Protein AF-0000000080526548 (afdb_homodimer)

Foldseek 3Di:
DPPALVVVVLLVVLLVVLVVVLVCLLQELQQVVDDPVPRDPSSVVVLCCCCPVLVQVLSVDDDPVSVVVSVCCVVQVNVVSVVSNVCSRVVPPCNLVSLLVVLVSQLVSLVVSLVVVVPDPPDDPVSSVVVCVVSVVSNVSSVVSNVVSVVVVVVVVVVVVVVVVVVVVD/DPPALVVVVLLVVLLVVLVVVLVCLLQELQQVVDDPVPRDPSSVVVLCCCCPVLVQVLSVDDDPVSVVVSVCCVVQVNVVSVVSNVCSRVVPPCNLVSLLVVLVSQLVSLVVSLVVVVPDPPDDPVSSVVVCVVSVVSNVSSVVSNVVSVVVVVVVVVVVVVVVVVVVVD

Solvent-accessible surface area (backbone atoms only — not comparable to full-atom values): 18226 Å² total; per-residue (Å²): 127,85,77,59,44,83,78,34,60,67,57,42,51,49,45,54,47,36,58,53,46,53,55,45,37,60,38,54,62,44,33,80,77,42,56,80,89,71,45,52,69,66,26,54,51,49,46,48,44,42,25,67,74,41,56,34,56,82,69,66,46,93,45,52,50,58,53,52,52,38,51,46,36,61,69,46,49,49,57,49,37,60,48,43,52,55,30,59,74,67,61,43,89,56,42,46,62,54,48,24,56,52,17,46,53,47,29,53,54,47,49,39,51,54,55,26,57,71,65,50,79,94,58,56,69,66,35,46,51,52,45,43,63,66,50,42,60,55,35,51,51,21,45,50,45,25,53,51,21,48,50,51,49,52,49,51,52,52,50,38,51,52,53,57,56,55,57,70,73,101,127,84,76,59,46,83,77,34,60,67,58,41,52,49,44,54,49,37,59,53,47,52,55,45,37,60,40,55,62,44,34,79,77,41,57,81,90,71,46,53,69,66,25,55,53,50,47,49,45,41,28,67,74,39,58,34,56,82,70,65,48,93,46,54,50,58,53,51,51,38,50,45,36,62,68,44,50,49,57,48,37,60,49,44,52,56,31,57,73,68,60,42,89,56,41,46,61,53,47,24,56,51,18,46,52,46,28,53,55,45,49,38,51,54,55,26,56,70,64,49,81,95,58,56,69,68,34,47,52,51,46,43,62,66,50,41,60,56,33,52,53,22,45,52,44,24,53,50,21,48,50,52,49,52,49,51,52,51,52,39,51,53,53,56,56,54,57,69,75,102

pLDDT: mean 91.59, std 8.66, range [41.09, 98.69]

InterPro domains:
  IPR016964 Sigma intracellular receptor 2 [PIRSF031032] (7-159)
  IPR033118 EXPERA domain [PF05241] (48-149)
  IPR033118 EXPERA domain [PS51751] (10-146)
  IPR051987 Sigma-2 receptor-like [PTHR31204] (1-150)

Sequence (340 aa):
MATPILQRKSDMAYLVYFLIHIVVLFLVDLSPLYPSSLRPALSTKLLAYQAEVYQDRFFAIEIPFFEFFRYMEAVVHLPVSFWAISALVGESEKLSLVLFAYALQTVITTATCMYDFSQWEGVAVEAKWHLASLYGPYLLIATYMAVDMWGRLSGDLKELRGLRAGKKGNMATPILQRKSDMAYLVYFLIHIVVLFLVDLSPLYPSSLRPALSTKLLAYQAEVYQDRFFAIEIPFFEFFRYMEAVVHLPVSFWAISALVGESEKLSLVLFAYALQTVITTATCMYDFSQWEGVAVEAKWHLASLYGPYLLIATYMAVDMWGRLSGDLKELRGLRAGKKGN

Secondary structure (DSSP, 8-state):
----GGG-HHHHHHHHHHHHHHHHIIIIISGGGS-GGGS-HHHHHHHHHHHHTS--GGGTS--HHHHHHHHHIIIIIHHHHHHHHHHHHHT-TTHHHHHHHHHHHHHHHHHHHHHHHHT-TT--HHHHHHHHHHHHHHHHHHHHHHHHHHHHHHHHHHHHHHHHHHHHT-/----GGG-HHHHHHHHHHHHHHHHIIIIISGGGS-GGGS-HHHHHHHHHHHHTS--GGGTS--HHHHHHHHHIIIIIHHHHHHHHHHHHHT-TTHHHHHHHHHHHHHHHHHHHHHHHHT-TT--HHHHHHHHHHHHHHHHHHHHHHHHHHHHHHHHHHHHHHHHHHHHT-

Organism: Pseudogymnoascus destructans (strain ATCC MYA-4855 / 20631-21) (NCBI:txid658429)

Nearest PDB structures (foldseek):
  7mfi-assembly2_C  TM=9.146E-01  e=7.125E-05  Bos taurus
  7m94-assembly1_A  TM=9.211E-01  e=1.240E-04  Bos taurus
  7m96-assembly2_C  TM=8.923E-01  e=8.286E-05  Bos taurus
  7m96-assembly1_A  TM=8.908E-01  e=9.638E-05  Bos taurus
  7mfi-assembly1_A  TM=8.996E-01  e=1.304E-04  Bos taurus

Structure (mmCIF, N/CA/C/O backbone):
data_AF-0000000080526548-model_v1
#
loop_
_entity.id
_entity.type
_entity.pdbx_description
1 polymer 'Efficient mitochondria targeting-associated protein 19'
#
loop_
_atom_site.group_PDB
_atom_site.id
_atom_site.type_symbol
_atom_site.label_atom_id
_atom_site.label_alt_id
_atom_site.label_comp_id
_atom_site.label_asym_id
_atom_site.label_entity_id
_atom_site.label_seq_id
_atom_site.pdbx_PDB_ins_code
_atom_site.Cartn_x
_atom_site.Cartn_y
_atom_site.Cartn_z
_atom_site.occupancy
_atom_site.B_iso_or_equiv
_atom_site.auth_seq_id
_atom_site.auth_comp_id
_atom_site.auth_asym_id
_atom_site.auth_atom_id
_atom_site.pdbx_PDB_model_num
ATOM 1 N N . MET A 1 1 ? -20.281 25.047 12.891 1 41.09 1 MET A N 1
ATOM 2 C CA . MET A 1 1 ? -21.109 23.844 12.797 1 41.09 1 MET A CA 1
ATOM 3 C C . MET A 1 1 ? -20.641 22.953 11.648 1 41.09 1 MET A C 1
ATOM 5 O O . MET A 1 1 ? -20.125 23.453 10.648 1 41.09 1 MET A O 1
ATOM 9 N N . ALA A 1 2 ? -20.375 21.609 11.914 1 56.88 2 ALA A N 1
ATOM 10 C CA . ALA A 1 2 ? -19.922 20.75 10.836 1 56.88 2 ALA A CA 1
ATOM 11 C C . ALA A 1 2 ? -20.875 20.812 9.641 1 56.88 2 ALA A C 1
ATOM 13 O O . ALA A 1 2 ? -22.094 20.797 9.805 1 56.88 2 ALA A O 1
ATOM 14 N N . THR A 1 3 ? -20.516 21.281 8.43 1 67.44 3 THR A N 1
ATOM 15 C CA . THR A 1 3 ? -21.328 21.25 7.219 1 67.44 3 THR A CA 1
ATOM 16 C C . THR A 1 3 ? -21.891 19.859 6.977 1 67.44 3 THR A C 1
ATOM 18 O O . THR A 1 3 ? -21.172 18.859 7.074 1 67.44 3 THR A O 1
ATOM 21 N N . PRO A 1 4 ? -23.281 19.766 6.93 1 62.5 4 PRO A N 1
ATOM 22 C CA . PRO A 1 4 ? -23.906 18.469 6.672 1 62.5 4 PRO A CA 1
ATOM 23 C C . PRO A 1 4 ? -23.203 17.688 5.566 1 62.5 4 PRO A C 1
ATOM 25 O O . PRO A 1 4 ? -22.734 18.266 4.594 1 62.5 4 PRO A O 1
ATOM 28 N N . ILE A 1 5 ? -23.078 16.453 5.719 1 75.12 5 ILE A N 1
ATOM 29 C CA . ILE A 1 5 ? -22.359 15.555 4.824 1 75.12 5 ILE A CA 1
ATOM 30 C C . ILE A 1 5 ? -22.922 15.664 3.412 1 75.12 5 ILE A C 1
ATOM 32 O O . ILE A 1 5 ? -22.188 15.5 2.432 1 75.12 5 ILE A O 1
ATOM 36 N N . LEU A 1 6 ? -24.219 15.836 3.361 1 68.94 6 LEU A N 1
ATOM 37 C CA . LEU A 1 6 ? -24.859 15.938 2.057 1 68.94 6 LEU A CA 1
ATOM 38 C C . LEU A 1 6 ? -24.266 17.094 1.252 1 68.94 6 LEU A C 1
ATOM 40 O O . LEU A 1 6 ? -24.344 17.094 0.021 1 68.94 6 LEU A O 1
ATOM 44 N N . GLN A 1 7 ? -23.766 18 1.889 1 71.75 7 GLN A N 1
ATOM 45 C CA . GLN A 1 7 ? -23.172 19.156 1.224 1 71.75 7 GLN A CA 1
ATOM 46 C C . GLN A 1 7 ? -21.719 18.875 0.849 1 71.75 7 GLN A C 1
ATOM 48 O O . GLN A 1 7 ? -21.141 19.594 0.028 1 71.75 7 GLN A O 1
ATOM 53 N N . ARG A 1 8 ? -21.234 17.828 1.393 1 80.44 8 ARG A N 1
ATOM 54 C CA . ARG A 1 8 ? -19.891 17.375 1.061 1 80.44 8 ARG A CA 1
ATOM 55 C C . ARG A 1 8 ? -19.953 16.203 0.082 1 80.44 8 ARG A C 1
ATOM 57 O O . ARG A 1 8 ? -19.781 15.047 0.478 1 80.44 8 ARG A O 1
ATOM 64 N N . LYS A 1 9 ? -20.094 16.484 -1.148 1 83.94 9 LYS A N 1
ATOM 65 C CA . LYS A 1 9 ? -20.391 15.5 -2.184 1 83.94 9 LYS A CA 1
ATOM 66 C C . LYS A 1 9 ? -19.391 14.344 -2.162 1 83.94 9 LYS A C 1
ATOM 68 O O . LYS A 1 9 ? -19.781 13.18 -2.246 1 83.94 9 LYS A O 1
ATOM 73 N N . SER A 1 10 ? -18.156 14.68 -2 1 89.5 10 SER A N 1
ATOM 74 C CA . SER A 1 10 ? -17.141 13.625 -1.958 1 89.5 10 SER A CA 1
ATOM 75 C C . SER A 1 10 ? -17.312 12.742 -0.727 1 89.5 10 SER A C 1
ATOM 77 O O . SER A 1 10 ? -17.25 11.516 -0.822 1 89.5 10 SER A O 1
ATOM 79 N N . ASP A 1 11 ? -17.562 13.352 0.411 1 92 11 ASP A N 1
ATOM 80 C CA . ASP A 1 11 ? -17.719 12.586 1.647 1 92 11 ASP A CA 1
ATOM 81 C C . ASP A 1 11 ? -18.953 11.688 1.583 1 92 11 ASP A C 1
ATOM 83 O O . ASP A 1 11 ? -18.953 10.586 2.139 1 92 11 ASP A O 1
ATOM 87 N N . MET A 1 12 ? -19.969 12.211 0.946 1 91.12 12 MET A N 1
ATOM 88 C CA . MET A 1 12 ? -21.156 11.375 0.758 1 91.12 12 MET A CA 1
ATOM 89 C C . MET A 1 12 ? -20.859 10.172 -0.125 1 91.12 12 MET A C 1
ATOM 91 O O . MET A 1 12 ? -21.297 9.062 0.161 1 91.12 12 MET A O 1
ATOM 95 N N . ALA A 1 13 ? -20.109 10.422 -1.181 1 94.12 13 ALA A N 1
ATOM 96 C CA . ALA A 1 13 ? -19.703 9.328 -2.057 1 94.12 13 ALA A CA 1
ATOM 97 C C . ALA A 1 13 ? -18.891 8.289 -1.293 1 94.12 13 ALA A C 1
ATOM 99 O O . ALA A 1 13 ? -19.062 7.086 -1.49 1 94.12 13 ALA A O 1
ATOM 100 N N . TYR A 1 14 ? -18 8.766 -0.443 1 96.5 14 TYR A N 1
ATOM 101 C CA . TYR A 1 14 ? -17.203 7.855 0.371 1 96.5 14 TYR A CA 1
ATOM 102 C C . TYR A 1 14 ? -18.094 7.047 1.312 1 96.5 14 TYR A C 1
ATOM 104 O O . TYR A 1 14 ? -17.859 5.852 1.521 1 96.5 14 TYR A O 1
ATOM 112 N N . LEU A 1 15 ? -19.062 7.734 1.878 1 95 15 LEU A N 1
ATOM 113 C CA . LEU A 1 15 ? -19.969 7.051 2.791 1 95 15 LEU A CA 1
ATOM 114 C C . LEU A 1 15 ? -20.688 5.91 2.086 1 95 15 LEU A C 1
ATOM 116 O O . LEU A 1 15 ? -20.766 4.797 2.609 1 95 15 LEU A O 1
ATOM 120 N N . VAL A 1 16 ? -21.219 6.168 0.953 1 95.62 16 VAL A N 1
ATOM 121 C CA . VAL A 1 16 ? -21.906 5.148 0.166 1 95.62 16 VAL A CA 1
ATOM 122 C C . VAL A 1 16 ? -20.938 4.016 -0.175 1 95.62 16 VAL A C 1
ATOM 124 O O . VAL A 1 16 ? -21.297 2.84 -0.075 1 95.62 16 VAL A O 1
ATOM 127 N N . TYR A 1 17 ? -19.766 4.34 -0.573 1 97.19 17 TYR A N 1
ATOM 128 C CA . TYR A 1 17 ? -18.719 3.361 -0.894 1 97.19 17 TYR A CA 1
ATOM 129 C C . TYR A 1 17 ? -18.469 2.426 0.284 1 97.19 17 TYR A C 1
ATOM 131 O O . TYR A 1 17 ? -18.453 1.204 0.122 1 97.19 17 TYR A O 1
ATOM 139 N N . PHE A 1 18 ? -18.281 2.961 1.431 1 97.56 18 PHE A N 1
ATOM 140 C CA . PHE A 1 18 ? -17.938 2.15 2.592 1 97.56 18 PHE A CA 1
ATOM 141 C C . PHE A 1 18 ? -19.109 1.271 3.006 1 97.56 18 PHE A C 1
ATOM 143 O O . PHE A 1 18 ? -18.906 0.136 3.449 1 97.56 18 PHE A O 1
ATOM 150 N N . LEU A 1 19 ? -20.32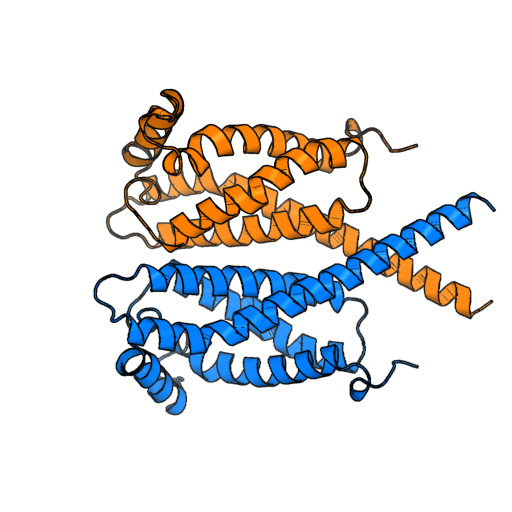8 1.785 2.885 1 96.12 19 LEU A N 1
ATOM 151 C CA . LEU A 1 19 ? -21.5 0.981 3.191 1 96.12 19 LEU A CA 1
ATOM 152 C C . LEU A 1 19 ? -21.578 -0.238 2.277 1 96.12 19 LEU A C 1
ATOM 154 O O . LEU A 1 19 ? -21.797 -1.357 2.746 1 96.12 19 LEU A O 1
ATOM 158 N N . ILE A 1 20 ? -21.328 0.009 1.036 1 95.31 20 ILE A N 1
ATOM 159 C CA . ILE A 1 20 ? -21.359 -1.072 0.058 1 95.31 20 ILE A CA 1
ATOM 160 C C . ILE A 1 20 ? -20.172 -2.008 0.281 1 95.31 20 ILE A C 1
ATOM 162 O O . ILE A 1 20 ? -20.312 -3.23 0.213 1 95.31 20 ILE A O 1
ATOM 166 N N . HIS A 1 21 ? -19.047 -1.421 0.5 1 96.31 21 HIS A N 1
ATOM 167 C CA . HIS A 1 21 ? -17.812 -2.188 0.664 1 96.31 21 HIS A CA 1
ATOM 168 C C . HIS A 1 21 ? -17.922 -3.148 1.843 1 96.31 21 HIS A C 1
ATOM 170 O O . HIS A 1 21 ? -17.391 -4.262 1.79 1 96.31 21 HIS A O 1
ATOM 176 N N . ILE A 1 22 ? -18.562 -2.77 2.918 1 96.44 22 ILE A N 1
ATOM 177 C CA . ILE A 1 22 ? -18.734 -3.625 4.086 1 96.44 22 ILE A CA 1
ATOM 178 C C . ILE A 1 22 ? -19.5 -4.883 3.699 1 96.44 22 ILE A C 1
ATOM 180 O O . ILE A 1 22 ? -19.125 -5.992 4.074 1 96.44 22 ILE A O 1
ATOM 184 N N . VAL A 1 23 ? -20.562 -4.738 2.922 1 94.62 23 VAL A N 1
ATOM 185 C CA . VAL A 1 23 ? -21.375 -5.867 2.475 1 94.62 23 VAL A CA 1
ATOM 186 C C . VAL A 1 23 ? -20.531 -6.809 1.621 1 94.62 23 VAL A C 1
ATOM 188 O O . VAL A 1 23 ? -20.516 -8.023 1.845 1 94.62 23 VAL A O 1
ATOM 191 N N . VAL A 1 24 ? -19.781 -6.266 0.733 1 93.62 24 VAL A N 1
ATOM 192 C CA . VAL A 1 24 ? -18.953 -7.047 -0.17 1 93.62 24 VAL A CA 1
ATOM 193 C C . VAL A 1 24 ? -17.844 -7.75 0.623 1 93.62 24 VAL A C 1
ATOM 195 O O . VAL A 1 24 ? -17.5 -8.898 0.337 1 93.62 24 VAL A O 1
ATOM 198 N N . LEU A 1 25 ? -17.281 -7.051 1.612 1 95.5 25 LEU A N 1
ATOM 199 C CA . LEU A 1 25 ? -16.266 -7.633 2.471 1 95.5 25 LEU A CA 1
ATOM 200 C C . LEU A 1 25 ? -16.766 -8.914 3.123 1 95.5 25 LEU A C 1
ATOM 202 O O . LEU A 1 25 ? -16.094 -9.945 3.068 1 95.5 25 LEU A O 1
ATOM 206 N N . PHE A 1 26 ? -17.938 -8.906 3.637 1 93.62 26 PHE A N 1
ATOM 207 C CA . PHE A 1 26 ? -18.453 -10.039 4.395 1 93.62 26 PHE A CA 1
ATOM 208 C C . PHE A 1 26 ? -18.875 -11.164 3.459 1 93.62 26 PHE A C 1
ATOM 210 O O . PHE A 1 26 ? -18.688 -12.344 3.77 1 93.62 26 PHE A O 1
ATOM 217 N N . LEU A 1 27 ? -19.359 -10.828 2.326 1 92.69 27 LEU A N 1
ATOM 218 C CA . LEU A 1 27 ? -19.969 -11.844 1.481 1 92.69 27 LEU A CA 1
ATOM 219 C C . LEU A 1 27 ? -18.969 -12.422 0.494 1 92.69 27 LEU A C 1
ATOM 221 O O . LEU A 1 27 ? -19.109 -13.57 0.07 1 92.69 27 LEU A O 1
ATOM 225 N N . VAL A 1 28 ? -17.969 -11.664 0.15 1 91.88 28 VAL A N 1
ATOM 226 C CA . VAL A 1 28 ? -17.109 -12.109 -0.939 1 91.88 28 VAL A CA 1
ATOM 227 C C . VAL A 1 28 ? -15.656 -12.18 -0.462 1 91.88 28 VAL A C 1
ATOM 229 O O . VAL A 1 28 ? -15.094 -13.266 -0.336 1 91.88 28 VAL A O 1
ATOM 232 N N . ASP A 1 29 ? -15.141 -11.039 -0.004 1 92.12 29 ASP A N 1
ATOM 233 C CA . ASP A 1 29 ? -13.703 -10.922 0.221 1 92.12 29 ASP A CA 1
ATOM 234 C C . ASP A 1 29 ? -13.258 -11.789 1.395 1 92.12 29 ASP A C 1
ATOM 236 O O . ASP A 1 29 ? -12.195 -12.422 1.341 1 92.12 29 ASP A O 1
ATOM 240 N N . LEU A 1 30 ? -14.023 -11.828 2.43 1 93.94 30 LEU A N 1
ATOM 241 C CA . LEU A 1 30 ? -13.602 -12.516 3.648 1 93.94 30 LEU A CA 1
ATOM 242 C C . LEU A 1 30 ? -14.219 -13.898 3.736 1 93.94 30 LEU A C 1
ATOM 244 O O . LEU A 1 30 ? -13.812 -14.719 4.57 1 93.94 30 LEU A O 1
ATOM 248 N N . SER A 1 31 ? -15.156 -14.195 2.898 1 90.94 31 SER A N 1
ATOM 249 C CA . SER A 1 31 ? -15.93 -15.43 2.982 1 90.94 31 SER A CA 1
ATOM 250 C C . SER A 1 31 ? -15.023 -16.656 2.904 1 90.94 31 SER A C 1
ATOM 252 O O . SER A 1 31 ? -15.258 -17.656 3.584 1 90.94 31 SER A O 1
ATOM 254 N N . PRO A 1 32 ? -13.969 -16.609 2.162 1 89.88 32 PRO A N 1
ATOM 255 C CA . PRO A 1 32 ? -13.094 -17.781 2.113 1 89.88 32 PRO A CA 1
ATOM 256 C C . PRO A 1 32 ? -12.367 -18.031 3.434 1 89.88 32 PRO A C 1
ATOM 258 O O . PRO A 1 32 ? -11.797 -19.094 3.635 1 89.88 32 PRO A O 1
ATOM 261 N N . LEU A 1 33 ? -12.25 -17.078 4.242 1 90 33 LEU A N 1
ATOM 262 C CA . LEU A 1 33 ? -11.578 -17.219 5.527 1 90 33 LEU A CA 1
ATOM 263 C C . LEU A 1 33 ? -12.508 -17.844 6.562 1 90 33 LEU A C 1
ATOM 265 O O . LEU A 1 33 ? -12.062 -18.281 7.629 1 90 33 LEU A O 1
ATOM 269 N N . TYR A 1 34 ? -13.805 -17.859 6.176 1 90.25 34 TYR A N 1
ATOM 270 C CA . TYR A 1 34 ? -14.766 -18.453 7.09 1 90.25 34 TYR A CA 1
ATOM 271 C C . TYR A 1 34 ? -14.633 -19.969 7.102 1 90.25 34 TYR A C 1
ATOM 273 O O . TYR A 1 34 ? -14.352 -20.594 6.066 1 90.25 34 TYR A O 1
ATOM 281 N N . PRO A 1 35 ? -14.875 -20.562 8.344 1 89.94 35 PRO A N 1
ATOM 282 C CA . PRO A 1 35 ? -15.07 -22.016 8.312 1 89.94 35 PRO A CA 1
ATOM 283 C C . PRO A 1 35 ? -16.25 -22.422 7.449 1 89.94 35 PRO A C 1
ATOM 285 O O . PRO A 1 35 ? -17.25 -21.688 7.352 1 89.94 35 PRO A O 1
ATOM 288 N N . SER A 1 36 ? -16.109 -23.547 6.777 1 85 36 SER A N 1
ATOM 289 C CA . SER A 1 36 ? -17.109 -24.016 5.82 1 85 36 SER A CA 1
ATOM 290 C C . SER A 1 36 ? -18.5 -24.062 6.449 1 85 36 SER A C 1
ATOM 292 O O . SER A 1 36 ? -19.5 -23.797 5.781 1 85 36 SER A O 1
ATOM 294 N N . SER A 1 37 ? -18.609 -24.297 7.672 1 88.5 37 SER A N 1
ATOM 295 C CA . SER A 1 37 ? -19.875 -24.438 8.359 1 88.5 37 SER A CA 1
ATOM 296 C C . SER A 1 37 ? -20.531 -23.078 8.609 1 88.5 37 SER A C 1
ATOM 298 O O . SER A 1 37 ? -21.75 -22.984 8.797 1 88.5 37 SER A O 1
ATOM 300 N N . LEU A 1 38 ? -19.719 -22.047 8.578 1 88.12 38 LEU A N 1
ATOM 301 C CA . LEU A 1 38 ? -20.234 -20.734 8.93 1 88.12 38 LEU A CA 1
ATOM 302 C C . LEU A 1 38 ? -20.359 -19.859 7.695 1 88.12 38 LEU A C 1
ATOM 304 O O . LEU A 1 38 ? -20.844 -18.719 7.781 1 88.12 38 LEU A O 1
ATOM 308 N N . ARG A 1 39 ? -20.031 -20.375 6.547 1 87.19 39 ARG A N 1
ATOM 309 C CA . ARG A 1 39 ? -20.094 -19.562 5.336 1 87.19 39 ARG A CA 1
ATOM 310 C C . ARG A 1 39 ? -21.531 -19.438 4.84 1 87.19 39 ARG A C 1
ATOM 312 O O . ARG A 1 39 ? -22.203 -20.453 4.602 1 87.19 39 ARG A O 1
ATOM 319 N N . PRO A 1 40 ? -22.016 -18.25 4.668 1 89.5 40 PRO A N 1
ATOM 320 C CA . PRO A 1 40 ? -23.359 -18.047 4.125 1 89.5 40 PRO A CA 1
ATOM 321 C C . PRO A 1 40 ? -23.531 -18.656 2.734 1 89.5 40 PRO A C 1
ATOM 323 O O . PRO A 1 40 ? -22.594 -18.625 1.926 1 89.5 40 PRO A O 1
ATOM 326 N N . ALA A 1 41 ? -24.719 -19.172 2.486 1 90.25 41 ALA A N 1
ATOM 327 C CA . ALA A 1 41 ? -25.031 -19.766 1.19 1 90.25 41 ALA A CA 1
ATOM 328 C C . ALA A 1 41 ? -24.812 -18.766 0.059 1 90.25 41 ALA A C 1
ATOM 330 O O . ALA A 1 41 ? -24.312 -19.125 -1.01 1 90.25 41 ALA A O 1
ATOM 331 N N . LEU A 1 42 ? -25.203 -17.578 0.377 1 89.12 42 LEU A N 1
ATOM 332 C CA . LEU A 1 42 ? -25.047 -16.531 -0.623 1 89.12 42 LEU A CA 1
ATOM 333 C C . LEU A 1 42 ? -23.578 -16.328 -0.979 1 89.12 42 LEU A C 1
ATOM 335 O O . LEU A 1 42 ? -23.25 -16.094 -2.141 1 89.12 42 LEU A O 1
ATOM 339 N N . SER A 1 43 ? -22.719 -16.406 -0.032 1 89.81 43 SER A N 1
ATOM 340 C CA . SER A 1 43 ? -21.281 -16.266 -0.281 1 89.81 43 SER A CA 1
ATOM 341 C C . SER A 1 43 ? -20.766 -17.359 -1.208 1 89.81 43 SER A C 1
ATOM 343 O O . SER A 1 43 ? -20.016 -17.094 -2.139 1 89.81 43 SER A O 1
ATOM 345 N N . THR A 1 44 ? -21.219 -18.547 -0.971 1 88.88 44 THR A N 1
ATOM 346 C CA . THR A 1 44 ? -20.812 -19.672 -1.791 1 88.88 44 THR A CA 1
ATOM 347 C C . THR A 1 44 ? -21.234 -19.484 -3.242 1 88.88 44 THR A C 1
ATOM 349 O O . THR A 1 44 ? -20.469 -19.766 -4.164 1 88.88 44 THR A O 1
ATOM 352 N N . LYS A 1 45 ? -22.406 -19.016 -3.381 1 89.25 45 LYS A N 1
ATOM 353 C CA . LYS A 1 45 ? -22.922 -18.75 -4.723 1 89.25 45 LYS A CA 1
ATOM 354 C C . LYS A 1 45 ? -22.125 -17.656 -5.418 1 89.25 45 LYS A C 1
ATOM 356 O O . LYS A 1 45 ? -21.812 -17.781 -6.605 1 89.25 45 LYS A O 1
ATOM 361 N N . LEU A 1 46 ? -21.844 -16.656 -4.676 1 87.5 46 LEU A N 1
ATOM 362 C CA . LEU A 1 46 ? -21.094 -15.547 -5.246 1 87.5 46 LEU A CA 1
ATOM 363 C C . LEU A 1 46 ? -19.688 -15.984 -5.617 1 87.5 46 LEU A C 1
ATOM 365 O O . LEU A 1 46 ? -19.156 -15.586 -6.664 1 87.5 46 LEU A O 1
ATOM 369 N N . LEU A 1 47 ? -19.078 -16.75 -4.785 1 87 47 LEU A N 1
ATOM 370 C CA . LEU A 1 47 ? -17.75 -17.25 -5.059 1 87 47 LEU A CA 1
ATOM 371 C C . LEU A 1 47 ? -17.734 -18.141 -6.297 1 87 47 LEU A C 1
ATOM 373 O O . LEU A 1 47 ? -16.828 -18.062 -7.121 1 87 47 LEU A O 1
ATOM 377 N N . ALA A 1 48 ? -18.75 -18.953 -6.453 1 87.31 48 ALA A N 1
ATOM 378 C CA . ALA A 1 48 ? -18.891 -19.812 -7.625 1 87.31 48 ALA A CA 1
ATOM 379 C C . ALA A 1 48 ? -19.062 -18.984 -8.898 1 87.31 48 ALA A C 1
ATOM 381 O O . ALA A 1 48 ? -18.5 -19.312 -9.938 1 87.31 48 ALA A O 1
ATOM 382 N N . TYR A 1 49 ? -19.859 -18.016 -8.766 1 86.5 49 TYR A N 1
ATOM 383 C CA . TYR A 1 49 ? -20.078 -17.094 -9.891 1 86.5 49 TYR A CA 1
ATOM 384 C C . TYR A 1 49 ? -18.781 -16.406 -10.289 1 86.5 49 TYR A C 1
ATOM 386 O O . TYR A 1 49 ? -18.469 -16.297 -11.477 1 86.5 49 TYR A O 1
ATOM 394 N N . GLN A 1 50 ? -18.016 -15.922 -9.289 1 84.56 50 GLN A N 1
ATOM 395 C CA . GLN A 1 50 ? -16.719 -15.281 -9.555 1 84.56 50 GLN A CA 1
ATOM 396 C C . GLN A 1 50 ? -15.758 -16.234 -10.242 1 84.56 50 GLN A C 1
ATOM 398 O O . GLN A 1 50 ? -15.086 -15.875 -11.203 1 84.56 50 GLN A O 1
ATOM 403 N N . ALA A 1 51 ? -15.734 -17.438 -9.852 1 84.19 51 ALA A N 1
ATOM 404 C CA . ALA A 1 51 ? -14.789 -18.438 -10.352 1 84.19 51 ALA A CA 1
ATOM 405 C C . ALA A 1 51 ? -15.195 -18.922 -11.742 1 84.19 51 ALA A C 1
ATOM 407 O O . ALA A 1 51 ? -14.359 -19 -12.648 1 84.19 51 ALA A O 1
ATOM 408 N N . GLU A 1 52 ? -16.422 -19.219 -11.906 1 83.38 52 GLU A N 1
ATOM 409 C CA . GLU A 1 52 ? -16.891 -19.891 -13.117 1 83.38 52 GLU A CA 1
ATOM 410 C C . GLU A 1 52 ? -17.219 -18.875 -14.211 1 83.38 52 GLU A C 1
ATOM 412 O O . GLU A 1 52 ? -16.797 -19.047 -15.359 1 83.38 52 GLU A O 1
ATOM 417 N N . VAL A 1 53 ? -17.938 -17.859 -13.812 1 80.25 53 VAL A N 1
ATOM 418 C CA . VAL A 1 53 ? -18.438 -16.938 -14.828 1 80.25 53 VAL A CA 1
ATOM 419 C C . VAL A 1 53 ? -17.359 -15.938 -15.203 1 80.25 53 VAL A C 1
ATOM 421 O O . VAL A 1 53 ? -17.094 -15.703 -16.391 1 80.25 53 VAL A O 1
ATOM 424 N N . TYR A 1 54 ? -16.641 -15.469 -14.188 1 81.81 54 TYR A N 1
ATOM 425 C CA . TYR A 1 54 ? -15.609 -14.477 -14.477 1 81.81 54 TYR A CA 1
ATOM 426 C C . TYR A 1 54 ? -14.242 -15.125 -14.641 1 81.81 54 TYR A C 1
ATOM 428 O O . TYR A 1 54 ? -13.281 -14.477 -15.055 1 81.81 54 TYR A O 1
ATOM 436 N N . GLN A 1 55 ? -14.164 -16.375 -14.312 1 87.31 55 GLN A N 1
ATOM 437 C CA . GLN A 1 55 ? -12.898 -17.109 -14.367 1 87.31 55 GLN A CA 1
ATOM 438 C C . GLN A 1 55 ? -11.844 -16.453 -13.484 1 87.31 55 GLN A C 1
ATOM 440 O O . GLN A 1 55 ? -10.695 -16.281 -13.906 1 87.31 55 GLN A O 1
ATOM 445 N N . ASP A 1 56 ? -12.273 -15.977 -12.375 1 90.94 56 ASP A N 1
ATOM 446 C CA . ASP A 1 56 ? -11.406 -15.312 -11.406 1 90.94 56 ASP A CA 1
ATOM 447 C C . ASP A 1 56 ? -10.578 -16.328 -10.625 1 90.94 56 ASP A C 1
ATOM 449 O O . ASP A 1 56 ? -11.062 -16.938 -9.672 1 90.94 56 ASP A O 1
ATOM 453 N N . ARG A 1 57 ? -9.359 -16.422 -10.984 1 90.75 57 ARG A N 1
ATOM 454 C CA . ARG A 1 57 ? -8.477 -17.422 -10.398 1 90.75 57 ARG A CA 1
ATOM 455 C C . ARG A 1 57 ? -8.195 -17.125 -8.93 1 90.75 57 ARG A C 1
ATOM 457 O O . ARG A 1 57 ? -7.852 -18.016 -8.164 1 90.75 57 ARG A O 1
ATOM 464 N N . PHE A 1 58 ? -8.32 -15.844 -8.562 1 93 58 PHE A N 1
ATOM 465 C CA . PHE A 1 58 ? -8.094 -15.469 -7.172 1 93 58 PHE A CA 1
ATOM 466 C C . PHE A 1 58 ? -9.031 -16.219 -6.238 1 93 58 PHE A C 1
ATOM 468 O O . PHE A 1 58 ? -8.719 -16.422 -5.066 1 93 58 PHE A O 1
ATOM 475 N N . PHE A 1 59 ? -10.18 -16.672 -6.785 1 87.25 59 PHE A N 1
ATOM 476 C CA . PHE A 1 59 ? -11.18 -17.328 -5.957 1 87.25 59 PHE A CA 1
ATOM 477 C C . PHE A 1 59 ? -11.297 -18.797 -6.316 1 87.25 59 PHE A C 1
ATOM 479 O O . PHE A 1 59 ? -12.078 -19.531 -5.703 1 87.25 59 PHE A O 1
ATOM 486 N N . ALA A 1 60 ? -10.523 -19.234 -7.309 1 85.75 60 ALA A N 1
ATOM 487 C CA . ALA A 1 60 ? -10.602 -20.625 -7.766 1 85.75 60 ALA A CA 1
ATOM 488 C C . ALA A 1 60 ? -9.469 -21.453 -7.188 1 85.75 60 ALA A C 1
ATOM 490 O O . ALA A 1 60 ? -9.617 -22.656 -6.969 1 85.75 60 ALA A O 1
ATOM 491 N N . ILE A 1 61 ? -8.32 -20.812 -6.922 1 88.06 61 ILE A N 1
ATOM 492 C CA . ILE A 1 61 ? -7.16 -21.516 -6.398 1 88.06 61 ILE A CA 1
ATOM 493 C C . ILE A 1 61 ? -6.488 -20.688 -5.312 1 88.06 61 ILE A C 1
ATOM 495 O O . ILE A 1 61 ? -6.789 -19.5 -5.16 1 88.06 61 ILE A O 1
ATOM 499 N N . GLU A 1 62 ? -5.637 -21.359 -4.586 1 89.62 62 GLU A N 1
ATOM 500 C CA . GLU A 1 62 ? -4.914 -20.656 -3.529 1 89.62 62 GLU A CA 1
ATOM 501 C C . GLU A 1 62 ? -3.713 -19.891 -4.094 1 89.62 62 GLU A C 1
ATOM 503 O O . GLU A 1 62 ? -2.805 -20.5 -4.664 1 89.62 62 GLU A O 1
ATOM 508 N N . ILE A 1 63 ? -3.76 -18.641 -3.943 1 95.38 63 ILE A N 1
ATOM 509 C CA . ILE A 1 63 ? -2.664 -17.766 -4.336 1 95.38 63 ILE A CA 1
ATOM 510 C C . ILE A 1 63 ? -2.16 -16.984 -3.119 1 95.38 63 ILE A C 1
ATOM 512 O O . ILE A 1 63 ? -2.879 -16.156 -2.562 1 95.38 63 ILE A O 1
ATOM 516 N N . PRO A 1 64 ? -0.991 -17.219 -2.779 1 96.94 64 PRO A N 1
ATOM 517 C CA . PRO A 1 64 ? -0.51 -16.734 -1.483 1 96.94 64 PRO A CA 1
ATOM 518 C C . PRO A 1 64 ? -0.597 -15.219 -1.354 1 96.94 64 PRO A C 1
ATOM 520 O O . PRO A 1 64 ? -1.085 -14.711 -0.343 1 96.94 64 PRO A O 1
ATOM 523 N N . PHE A 1 65 ? -0.067 -14.469 -2.338 1 98.12 65 PHE A N 1
ATOM 524 C CA . PHE A 1 65 ? -0.105 -13.023 -2.176 1 98.12 65 PHE A CA 1
ATOM 525 C C . PHE A 1 65 ? -1.541 -12.531 -2.039 1 98.12 65 PHE A C 1
ATOM 527 O O . PHE A 1 65 ? -1.808 -11.578 -1.309 1 98.12 65 PHE A O 1
ATOM 534 N N . PHE A 1 66 ? -2.498 -13.172 -2.709 1 97.62 66 PHE A N 1
ATOM 535 C CA . PHE A 1 66 ? -3.896 -12.773 -2.621 1 97.62 66 PHE A CA 1
ATOM 536 C C . PHE A 1 66 ? -4.488 -13.156 -1.27 1 97.62 66 PHE A C 1
ATOM 538 O O . PHE A 1 66 ? -5.324 -12.43 -0.723 1 97.62 66 PHE A O 1
ATOM 545 N N . GLU A 1 67 ? -4.137 -14.312 -0.793 1 96 67 GLU A N 1
ATOM 546 C CA . GLU A 1 67 ? -4.539 -14.68 0.561 1 96 67 GLU A CA 1
ATOM 547 C C . GLU A 1 67 ? -4.109 -13.625 1.573 1 96 67 GLU A C 1
ATOM 549 O O . GLU A 1 67 ? -4.867 -13.273 2.479 1 96 67 GLU A O 1
ATOM 554 N N . PHE A 1 68 ? -2.906 -13.156 1.431 1 97.94 68 PHE A N 1
ATOM 555 C CA . PHE A 1 68 ? -2.402 -12.117 2.316 1 97.94 68 PHE A CA 1
ATOM 556 C C . PHE A 1 68 ? -3.236 -10.844 2.188 1 97.94 68 PHE A C 1
ATOM 558 O O . PHE A 1 68 ? -3.492 -10.164 3.18 1 97.94 68 PHE A O 1
ATOM 565 N N . PHE A 1 69 ? -3.619 -10.453 0.948 1 98.12 69 PHE A N 1
ATOM 566 C CA . PHE A 1 69 ? -4.48 -9.297 0.729 1 98.12 69 PHE A CA 1
ATOM 567 C C . PHE A 1 69 ? -5.812 -9.469 1.444 1 98.12 69 PHE A C 1
ATOM 569 O O . PHE A 1 69 ? -6.383 -8.5 1.953 1 98.12 69 PHE A O 1
ATOM 576 N N . ARG A 1 70 ? -6.309 -10.68 1.493 1 96 70 ARG A N 1
ATOM 577 C CA . ARG A 1 70 ? -7.535 -10.969 2.227 1 96 70 ARG A CA 1
ATOM 578 C C . ARG A 1 70 ? -7.352 -10.734 3.721 1 96 70 ARG A C 1
ATOM 580 O O . ARG A 1 70 ? -8.234 -10.18 4.383 1 96 70 ARG A O 1
ATOM 587 N N . TYR A 1 71 ? -6.242 -11.18 4.227 1 97.06 71 TYR A N 1
ATOM 588 C CA . TYR A 1 71 ? -5.941 -10.898 5.625 1 97.06 71 TYR A CA 1
ATOM 589 C C . TYR A 1 71 ? -5.906 -9.398 5.891 1 97.06 71 TYR A C 1
ATOM 591 O O . TYR A 1 71 ? -6.414 -8.93 6.91 1 97.06 71 TYR A O 1
ATOM 599 N N . MET A 1 72 ? -5.277 -8.688 4.977 1 97.06 72 MET A N 1
ATOM 600 C CA . MET A 1 72 ? -5.207 -7.234 5.129 1 97.06 72 MET A CA 1
ATOM 601 C C . MET A 1 72 ? -6.602 -6.617 5.109 1 97.06 72 MET A C 1
ATOM 603 O O . MET A 1 72 ? -6.855 -5.629 5.797 1 97.06 72 MET A O 1
ATOM 607 N N . GLU A 1 73 ? -7.473 -7.188 4.281 1 96.62 73 GLU A N 1
ATOM 608 C CA . GLU A 1 73 ? -8.852 -6.711 4.266 1 96.62 73 GLU A CA 1
ATOM 609 C C . GLU A 1 73 ? -9.516 -6.914 5.625 1 96.62 73 GLU A C 1
ATOM 611 O O . GLU A 1 73 ? -10.227 -6.031 6.113 1 96.62 73 GLU A O 1
ATOM 616 N N . ALA A 1 74 ? -9.297 -8.047 6.184 1 96.5 74 ALA A N 1
ATOM 617 C CA . ALA A 1 74 ? -9.898 -8.375 7.477 1 96.5 74 ALA A CA 1
ATOM 618 C C . ALA A 1 74 ? -9.367 -7.453 8.57 1 96.5 74 ALA A C 1
ATOM 620 O O . ALA A 1 74 ? -10.125 -6.996 9.43 1 96.5 74 ALA A O 1
ATOM 621 N N . VAL A 1 75 ? -8.094 -7.098 8.484 1 96.62 75 VAL A N 1
ATOM 622 C CA . VAL A 1 75 ? -7.43 -6.391 9.57 1 96.62 75 VAL A CA 1
ATOM 623 C C . VAL A 1 75 ? -7.562 -4.883 9.367 1 96.62 75 VAL A C 1
ATOM 625 O O . VAL A 1 75 ? -7.641 -4.125 10.336 1 96.62 75 VAL A O 1
ATOM 628 N N . VAL A 1 76 ? -7.594 -4.445 8.094 1 96.94 76 VAL A N 1
ATOM 629 C CA . VAL A 1 76 ? -7.555 -3.012 7.816 1 96.94 76 VAL A CA 1
ATOM 630 C C . VAL A 1 76 ? -8.898 -2.555 7.262 1 96.94 76 VAL A C 1
ATOM 632 O O . VAL A 1 76 ? -9.562 -1.696 7.852 1 96.94 76 VAL A O 1
ATOM 635 N N . HIS A 1 77 ? -9.352 -3.189 6.203 1 97.25 77 HIS A N 1
ATOM 636 C CA . HIS A 1 77 ? -10.547 -2.707 5.52 1 97.25 77 HIS A CA 1
ATOM 637 C C . HIS A 1 77 ? -11.773 -2.811 6.422 1 97.25 77 HIS A C 1
ATOM 639 O O . HIS A 1 77 ? -12.594 -1.889 6.469 1 97.25 77 HIS A O 1
ATOM 645 N N . LEU A 1 78 ? -11.867 -3.891 7.082 1 96.69 78 LEU A N 1
ATOM 646 C CA . LEU A 1 78 ? -13.062 -4.133 7.879 1 96.69 78 LEU A CA 1
ATOM 647 C C . LEU A 1 78 ? -13.18 -3.107 9 1 96.69 78 LEU A C 1
ATOM 649 O O . LEU A 1 78 ? -14.148 -2.346 9.047 1 96.69 78 LEU A O 1
ATOM 653 N N . PRO A 1 79 ? -12.273 -2.969 9.898 1 97.12 79 PRO A N 1
ATOM 654 C CA . PRO A 1 79 ? -12.422 -2 10.984 1 97.12 79 PRO A CA 1
ATOM 655 C C . PRO A 1 79 ? -12.461 -0.557 10.484 1 97.12 79 PRO A C 1
ATOM 657 O O . PRO A 1 79 ? -13.219 0.261 11.016 1 97.12 79 PRO A O 1
ATOM 660 N N . VAL A 1 80 ? -11.68 -0.236 9.469 1 97.81 80 VAL A N 1
ATOM 661 C CA . VAL A 1 80 ? -11.641 1.137 8.977 1 97.81 80 VAL A CA 1
ATOM 662 C C . VAL A 1 80 ? -12.977 1.488 8.328 1 97.81 80 VAL A C 1
ATOM 664 O O . VAL A 1 80 ? -13.445 2.623 8.438 1 97.81 80 VAL A O 1
ATOM 667 N N . SER A 1 81 ? -13.555 0.517 7.648 1 97.62 81 SER A N 1
ATOM 668 C CA . SER A 1 81 ? -14.828 0.788 6.996 1 97.62 81 SER A CA 1
ATOM 669 C C . SER A 1 81 ? -15.914 1.126 8.016 1 97.62 81 SER A C 1
ATOM 671 O O . SER A 1 81 ? -16.688 2.055 7.812 1 97.62 81 SER A O 1
ATOM 673 N N . PHE A 1 82 ? -15.961 0.46 9.117 1 96.62 82 PHE A N 1
ATOM 674 C CA . PHE A 1 82 ? -16.922 0.778 10.164 1 96.62 82 PHE A CA 1
ATOM 675 C C . PHE A 1 82 ? -16.609 2.129 10.797 1 96.62 82 PHE A C 1
ATOM 677 O O . PHE A 1 82 ? -17.516 2.936 11.031 1 96.62 82 PHE A O 1
ATOM 684 N N . TRP A 1 83 ? -15.367 2.326 11.062 1 97.19 83 TRP A N 1
ATOM 685 C CA . TRP A 1 83 ? -14.93 3.592 11.641 1 97.19 83 TRP A CA 1
ATOM 686 C C . TRP A 1 83 ? -15.258 4.758 10.719 1 97.19 83 TRP A C 1
ATOM 688 O O . TRP A 1 83 ? -15.68 5.824 11.18 1 97.19 83 TRP A O 1
ATOM 698 N N . ALA A 1 84 ? -15.055 4.555 9.43 1 96.12 84 ALA A N 1
ATOM 699 C CA . ALA A 1 84 ? -15.234 5.609 8.438 1 96.12 84 ALA A CA 1
ATOM 700 C C . ALA A 1 84 ? -16.688 6.086 8.391 1 96.12 84 ALA A C 1
ATOM 702 O O . ALA A 1 84 ? -16.938 7.27 8.156 1 96.12 84 ALA A O 1
ATOM 703 N N . ILE A 1 85 ? -17.609 5.25 8.609 1 94.44 85 ILE A N 1
ATOM 704 C CA . ILE A 1 85 ? -19.016 5.621 8.602 1 94.44 85 ILE A CA 1
ATOM 705 C C . ILE A 1 85 ? -19.281 6.691 9.656 1 94.44 85 ILE A C 1
ATOM 707 O O . ILE A 1 85 ? -19.828 7.75 9.359 1 94.44 85 ILE A O 1
ATOM 711 N N . SER A 1 86 ? -18.844 6.434 10.844 1 93.38 86 SER A N 1
ATOM 712 C CA . SER A 1 86 ? -19.031 7.383 11.938 1 93.38 86 SER A CA 1
ATOM 713 C C . SER A 1 86 ? -18.172 8.625 11.742 1 93.38 86 SER A C 1
ATOM 715 O O . SER A 1 86 ? -18.609 9.742 12.031 1 93.38 86 SER A O 1
ATOM 717 N N . ALA A 1 87 ? -16.984 8.43 11.297 1 93.56 87 ALA A N 1
ATOM 718 C CA . ALA A 1 87 ? -16.031 9.523 11.141 1 93.56 87 ALA A CA 1
ATOM 719 C C . ALA A 1 87 ? -16.5 10.5 10.062 1 93.56 87 ALA A C 1
ATOM 721 O O . ALA A 1 87 ? -16.281 11.711 10.18 1 93.56 87 ALA A O 1
ATOM 722 N N . LEU A 1 88 ? -17.031 9.984 9.023 1 92.38 88 LEU A N 1
ATOM 723 C CA . LEU A 1 88 ? -17.5 10.82 7.922 1 92.38 88 LEU A CA 1
ATOM 724 C C . LEU A 1 88 ? -18.703 11.641 8.344 1 92.38 88 LEU A C 1
ATOM 726 O O . LEU A 1 88 ? -18.828 12.812 7.965 1 92.38 88 LEU A O 1
ATOM 730 N N . VAL A 1 89 ? -19.547 11.047 9.148 1 88 89 VAL A N 1
ATOM 731 C CA . VAL A 1 89 ? -20.75 11.734 9.617 1 88 89 VAL A CA 1
ATOM 732 C C . VAL A 1 89 ? -20.359 12.789 10.656 1 88 89 VAL A C 1
ATOM 734 O O . VAL A 1 89 ? -20.906 13.891 10.656 1 88 89 VAL A O 1
ATOM 737 N N . GLY A 1 90 ? -19.359 12.469 11.492 1 85.75 90 GLY A N 1
ATOM 738 C CA . GLY A 1 90 ? -18.984 13.336 12.594 1 85.75 90 GLY A CA 1
ATOM 739 C C . GLY A 1 90 ? -17.859 14.289 12.234 1 85.75 90 GLY A C 1
ATOM 740 O O . GLY A 1 90 ? -17.469 15.141 13.047 1 85.75 90 GLY A O 1
ATOM 741 N N . GLU A 1 91 ? -17.281 14.125 11.125 1 79.56 91 GLU A N 1
ATOM 742 C CA . GLU A 1 91 ? -16.172 14.961 10.672 1 79.56 91 GLU A CA 1
ATOM 743 C C . GLU A 1 91 ? -14.953 14.805 11.594 1 79.56 91 GLU A C 1
ATOM 745 O O . GLU A 1 91 ? -14.43 15.797 12.094 1 79.56 91 GLU A O 1
ATOM 750 N N . SER A 1 92 ? -14.516 13.703 11.664 1 83.25 92 SER A N 1
ATOM 751 C CA . SER A 1 92 ? -13.359 13.406 12.5 1 83.25 92 SER A CA 1
ATOM 752 C C . SER A 1 92 ? -12.125 14.156 12.016 1 83.25 92 SER A C 1
ATOM 754 O O . SER A 1 92 ? -11.906 14.305 10.812 1 83.25 92 SER A O 1
ATOM 756 N N . GLU A 1 93 ? -11.328 14.469 12.961 1 84.75 93 GLU A N 1
ATOM 757 C CA . GLU A 1 93 ? -10.102 15.211 12.672 1 84.75 93 GLU A CA 1
ATOM 758 C C . GLU A 1 93 ? -9.055 14.312 12.008 1 84.75 93 GLU A C 1
ATOM 760 O O . GLU A 1 93 ? -8.148 14.805 11.336 1 84.75 93 GLU A O 1
ATOM 765 N N . LYS A 1 94 ? -9.203 13.086 12.234 1 92.44 94 LYS A N 1
ATOM 766 C CA . LYS A 1 94 ? -8.219 12.148 11.695 1 92.44 94 LYS A CA 1
ATOM 767 C C . LYS A 1 94 ? -8.711 11.523 10.391 1 92.44 94 LYS A C 1
ATOM 769 O O . LYS A 1 94 ? -8.062 10.633 9.844 1 92.44 94 LYS A O 1
ATOM 774 N N . LEU A 1 95 ? -9.797 12.008 9.906 1 94.38 95 LEU A N 1
ATOM 775 C CA . LEU A 1 95 ? -10.453 11.398 8.75 1 94.38 95 LEU A CA 1
ATOM 776 C C . LEU A 1 95 ? -9.5 11.328 7.566 1 94.38 95 LEU A C 1
ATOM 778 O O . LEU A 1 95 ? -9.289 10.25 6.992 1 94.38 95 LEU A O 1
ATOM 782 N N . SER A 1 96 ? -8.875 12.484 7.258 1 96.12 96 SER A N 1
ATOM 783 C CA . SER A 1 96 ? -8.031 12.547 6.066 1 96.12 96 SER A CA 1
ATOM 784 C C . SER A 1 96 ? -6.816 11.641 6.207 1 96.12 96 SER A C 1
ATOM 786 O O . SER A 1 96 ? -6.41 10.984 5.246 1 96.12 96 SER A O 1
ATOM 788 N N . LEU A 1 97 ? -6.285 11.57 7.352 1 97.5 97 LEU A N 1
ATOM 789 C CA . LEU A 1 97 ? -5.086 10.773 7.582 1 97.5 97 LEU A CA 1
ATOM 790 C C . LEU A 1 97 ? -5.398 9.289 7.492 1 97.5 97 LEU A C 1
ATOM 792 O O . LEU A 1 97 ? -4.699 8.539 6.801 1 97.5 97 LEU A O 1
ATOM 796 N N . VAL A 1 98 ? -6.438 8.859 8.148 1 97.94 98 VAL A N 1
ATOM 797 C CA . VAL A 1 98 ? -6.824 7.449 8.18 1 97.94 98 VAL A CA 1
ATOM 798 C C . VAL A 1 98 ? -7.277 7.004 6.793 1 97.94 98 VAL A C 1
ATOM 800 O O . VAL A 1 98 ? -6.859 5.953 6.305 1 97.94 98 VAL A O 1
ATOM 803 N N . LEU A 1 99 ? -8.102 7.836 6.176 1 98 99 LEU A N 1
ATOM 804 C CA . LEU A 1 99 ? -8.633 7.457 4.871 1 98 99 LEU A CA 1
ATOM 805 C C . LEU A 1 99 ? -7.547 7.535 3.799 1 98 99 LEU A C 1
ATOM 807 O O . LEU A 1 99 ? -7.625 6.844 2.781 1 98 99 LEU A O 1
ATOM 811 N N . PHE A 1 100 ? -6.539 8.344 4.012 1 98.38 100 PHE A N 1
ATOM 812 C CA . PHE A 1 100 ? -5.406 8.344 3.092 1 98.38 100 PHE A CA 1
ATOM 813 C C . PHE A 1 100 ? -4.684 7.004 3.119 1 98.38 100 PHE A C 1
ATOM 815 O O . PHE A 1 100 ? -4.398 6.426 2.068 1 98.38 100 PHE A O 1
ATOM 822 N N . ALA A 1 101 ? -4.344 6.516 4.312 1 98.38 101 ALA A N 1
ATOM 823 C CA . ALA A 1 101 ? -3.682 5.223 4.465 1 98.38 101 ALA A CA 1
ATOM 824 C C . ALA A 1 101 ? -4.523 4.102 3.863 1 98.38 101 ALA A C 1
ATOM 826 O O . ALA A 1 101 ? -4.004 3.242 3.146 1 98.38 101 ALA A O 1
ATOM 827 N N . TYR A 1 102 ? -5.824 4.148 4.176 1 98.5 102 TYR A N 1
ATOM 828 C CA . TYR A 1 102 ? -6.766 3.16 3.656 1 98.5 102 TYR A CA 1
ATOM 829 C C . TYR A 1 102 ? -6.777 3.168 2.133 1 98.5 102 TYR A C 1
ATOM 831 O O . TYR A 1 102 ? -6.695 2.113 1.5 1 98.5 102 TYR A O 1
ATOM 839 N N . ALA A 1 103 ? -6.945 4.332 1.593 1 98.44 103 ALA A N 1
ATOM 840 C CA . ALA A 1 103 ? -7.062 4.473 0.144 1 98.44 103 ALA A CA 1
ATOM 841 C C . ALA A 1 103 ? -5.785 4.02 -0.557 1 98.44 103 ALA A C 1
ATOM 843 O O . ALA A 1 103 ? -5.84 3.352 -1.592 1 98.44 103 ALA A O 1
ATOM 844 N N . LEU A 1 104 ? -4.68 4.363 -0.031 1 98.31 104 LEU A N 1
ATOM 845 C CA . LEU A 1 104 ? -3.408 3.957 -0.618 1 98.31 104 LEU A CA 1
ATOM 846 C C . LEU A 1 104 ? -3.273 2.438 -0.622 1 98.31 104 LEU A C 1
ATOM 848 O O . LEU A 1 104 ? -2.85 1.851 -1.62 1 98.31 104 LEU A O 1
ATOM 852 N N . GLN A 1 105 ? -3.535 1.862 0.537 1 98.38 105 GLN A N 1
ATOM 853 C CA . GLN A 1 105 ? -3.502 0.406 0.608 1 98.38 105 GLN A CA 1
ATOM 854 C C . GLN A 1 105 ? -4.426 -0.217 -0.437 1 98.38 105 GLN A C 1
ATOM 856 O O . GLN A 1 105 ? -4.055 -1.189 -1.098 1 98.38 105 GLN A O 1
ATOM 861 N N . THR A 1 106 ? -5.621 0.323 -0.578 1 98.5 106 THR A N 1
ATOM 862 C CA . THR A 1 106 ? -6.602 -0.192 -1.525 1 98.5 106 THR A CA 1
ATOM 863 C C . THR A 1 106 ? -6.102 -0.044 -2.959 1 98.5 106 THR A C 1
ATOM 865 O O . THR A 1 106 ? -6.234 -0.965 -3.768 1 98.5 106 THR A O 1
ATOM 868 N N . VAL A 1 107 ? -5.531 1.077 -3.297 1 98.5 107 VAL A N 1
ATOM 869 C CA . VAL A 1 107 ? -4.996 1.314 -4.633 1 98.5 107 VAL A CA 1
ATOM 870 C C . VAL A 1 107 ? -3.902 0.294 -4.941 1 98.5 107 VAL A C 1
ATOM 872 O O . VAL A 1 107 ? -3.916 -0.341 -5.996 1 98.5 107 VAL A O 1
ATOM 875 N N . ILE A 1 108 ? -3.025 0.097 -4.016 1 98.5 108 ILE A N 1
ATOM 876 C CA . ILE A 1 108 ? -1.871 -0.771 -4.219 1 98.5 108 ILE A CA 1
ATOM 877 C C . ILE A 1 108 ? -2.336 -2.213 -4.406 1 98.5 108 ILE A C 1
ATOM 879 O O . ILE A 1 108 ? -1.92 -2.891 -5.348 1 98.5 108 ILE A O 1
ATOM 883 N N . THR A 1 109 ? -3.211 -2.68 -3.551 1 98.44 109 THR A N 1
ATOM 884 C CA . THR A 1 109 ? -3.637 -4.074 -3.615 1 98.44 109 THR A CA 1
ATOM 885 C C . THR A 1 109 ? -4.508 -4.316 -4.844 1 98.44 109 THR A C 1
ATOM 887 O O . THR A 1 109 ? -4.348 -5.324 -5.535 1 98.44 109 THR A O 1
ATOM 890 N N . THR A 1 110 ? -5.445 -3.385 -5.152 1 98.38 110 THR A N 1
ATOM 891 C CA . THR A 1 110 ? -6.324 -3.555 -6.305 1 98.38 110 THR A CA 1
ATOM 892 C C . THR A 1 110 ? -5.531 -3.471 -7.605 1 98.38 110 THR A C 1
ATOM 894 O O . THR A 1 110 ? -5.723 -4.285 -8.508 1 98.38 110 THR A O 1
ATOM 897 N N . ALA A 1 111 ? -4.641 -2.527 -7.691 1 98.56 111 ALA A N 1
ATOM 898 C CA . ALA A 1 111 ? -3.803 -2.408 -8.883 1 98.56 111 ALA A CA 1
ATOM 899 C C . ALA A 1 111 ? -2.941 -3.654 -9.078 1 98.56 111 ALA A C 1
ATOM 901 O O . ALA A 1 111 ? -2.723 -4.098 -10.203 1 98.56 111 ALA A O 1
ATOM 902 N N . THR A 1 112 ? -2.396 -4.168 -7.988 1 98.69 112 THR A N 1
ATOM 903 C CA . THR A 1 112 ? -1.601 -5.391 -8.047 1 98.69 112 THR A CA 1
ATOM 904 C C . THR A 1 112 ? -2.422 -6.543 -8.617 1 98.69 112 THR A C 1
ATOM 906 O O . THR A 1 112 ? -1.964 -7.258 -9.508 1 98.69 112 THR A O 1
ATOM 909 N N . CYS A 1 113 ? -3.662 -6.715 -8.117 1 98.06 113 CYS A N 1
ATOM 910 C CA . CYS A 1 113 ? -4.523 -7.781 -8.609 1 98.06 113 CYS A CA 1
ATOM 911 C C . CYS A 1 113 ? -4.832 -7.598 -10.086 1 98.06 113 CYS A C 1
ATOM 913 O O . CYS A 1 113 ? -4.797 -8.562 -10.859 1 98.06 113 CYS A O 1
ATOM 915 N N . MET A 1 114 ? -5.117 -6.363 -10.438 1 98 114 MET A N 1
ATOM 916 C CA . MET A 1 114 ? -5.473 -6.102 -11.828 1 98 114 MET A CA 1
ATOM 917 C C . MET A 1 114 ? -4.293 -6.375 -12.758 1 98 114 MET A C 1
ATOM 919 O O . MET A 1 114 ? -4.461 -6.949 -13.836 1 98 114 MET A O 1
ATOM 923 N N . TYR A 1 115 ? -3.113 -5.98 -12.414 1 98.38 115 TYR A N 1
ATOM 924 C CA . TYR A 1 115 ? -1.94 -6.289 -13.227 1 98.38 115 TYR A CA 1
ATOM 925 C C . TYR A 1 115 ? -1.705 -7.793 -13.297 1 98.38 115 TYR A C 1
ATOM 927 O O . TYR A 1 115 ? -1.418 -8.336 -14.367 1 98.38 115 TYR A O 1
ATOM 935 N N . ASP A 1 116 ? -1.798 -8.414 -12.125 1 98 116 ASP A N 1
ATOM 936 C CA . ASP A 1 116 ? -1.531 -9.852 -12.055 1 98 116 ASP A CA 1
ATOM 937 C C . ASP A 1 116 ? -2.434 -10.625 -13.008 1 98 116 ASP A C 1
ATOM 939 O O . ASP A 1 116 ? -1.95 -11.398 -13.844 1 98 116 ASP A O 1
ATOM 943 N N . PHE A 1 117 ? -3.75 -10.383 -12.922 1 96.38 117 PHE A N 1
ATOM 944 C CA . PHE A 1 117 ? -4.641 -11.203 -13.734 1 96.38 117 PHE A CA 1
ATOM 945 C C . PHE A 1 117 ? -4.559 -10.812 -15.203 1 96.38 117 PHE A C 1
ATOM 947 O O . PHE A 1 117 ? -4.992 -11.562 -16.078 1 96.38 117 PHE A O 1
ATOM 954 N N . SER A 1 118 ? -4.082 -9.617 -15.531 1 97.06 118 SER A N 1
ATOM 955 C CA . SER A 1 118 ? -3.861 -9.258 -16.938 1 97.06 118 SER A CA 1
ATOM 956 C C . SER A 1 118 ? -2.785 -10.133 -17.562 1 97.06 118 SER A C 1
ATOM 958 O O . SER A 1 118 ? -2.701 -10.234 -18.781 1 97.06 118 SER A O 1
ATOM 960 N N . GLN A 1 119 ? -1.923 -10.797 -16.719 1 96.56 119 GLN A N 1
ATOM 961 C CA . GLN A 1 119 ? -0.808 -11.594 -17.234 1 96.56 119 GLN A CA 1
ATOM 962 C C . GLN A 1 119 ? -1.134 -13.078 -17.203 1 96.56 119 GLN A C 1
ATOM 964 O O . GLN A 1 119 ? -0.292 -13.914 -17.547 1 96.56 119 GLN A O 1
ATOM 969 N N . TRP A 1 120 ? -2.355 -13.391 -16.75 1 94.5 120 TRP A N 1
ATOM 970 C CA . TRP A 1 120 ? -2.725 -14.797 -16.672 1 94.5 120 TRP A CA 1
ATOM 971 C C . TRP A 1 120 ? -2.75 -15.445 -18.047 1 94.5 120 TRP A C 1
ATOM 973 O O . TRP A 1 120 ? -3.326 -14.898 -18.984 1 94.5 120 TRP A O 1
ATOM 983 N N . GLU A 1 121 ? -2.088 -16.531 -18.156 1 93.75 121 GLU A N 1
ATOM 984 C CA . GLU A 1 121 ? -2.133 -17.312 -19.391 1 93.75 121 GLU A CA 1
ATOM 985 C C . GLU A 1 121 ? -3.332 -18.266 -19.406 1 93.75 121 GLU A C 1
ATOM 987 O O . GLU A 1 121 ? -3.729 -18.781 -18.359 1 93.75 121 GLU A O 1
ATOM 992 N N . GLY A 1 122 ? -3.967 -18.422 -20.578 1 91.56 122 GLY A N 1
ATOM 993 C CA . GLY A 1 122 ? -5.07 -19.359 -20.703 1 91.56 122 GLY A CA 1
ATOM 994 C C . GLY A 1 122 ? -6.414 -18.75 -20.359 1 91.56 122 GLY A C 1
ATOM 995 O O . GLY A 1 122 ? -7.434 -19.453 -20.344 1 91.56 122 GLY A O 1
ATOM 996 N N . VAL A 1 123 ? -6.398 -17.5 -19.969 1 91.25 123 VAL A N 1
ATOM 997 C CA . VAL A 1 123 ? -7.641 -16.797 -19.672 1 91.25 123 VAL A CA 1
ATOM 998 C C . VAL A 1 123 ? -8.008 -15.883 -20.844 1 91.25 123 VAL A C 1
ATOM 1000 O O . VAL A 1 123 ? -7.168 -15.133 -21.344 1 91.25 123 VAL A O 1
ATOM 1003 N N . ALA A 1 124 ? -9.273 -15.984 -21.281 1 91.81 124 ALA A N 1
ATOM 1004 C CA . ALA A 1 124 ? -9.75 -15.227 -22.438 1 91.81 124 ALA A CA 1
ATOM 1005 C C . ALA A 1 124 ? -9.688 -13.727 -22.156 1 91.81 124 ALA A C 1
ATOM 1007 O O . ALA A 1 124 ? -9.93 -13.281 -21.031 1 91.81 124 ALA A O 1
ATOM 1008 N N . VAL A 1 125 ? -9.438 -13.016 -23.203 1 93.5 125 VAL A N 1
ATOM 1009 C CA . VAL A 1 125 ? -9.336 -11.562 -23.094 1 93.5 125 VAL A CA 1
ATOM 1010 C C . VAL A 1 125 ? -10.656 -10.984 -22.594 1 93.5 125 VAL A C 1
ATOM 1012 O O . VAL A 1 125 ? -10.672 -10.047 -21.797 1 93.5 125 VAL A O 1
ATOM 1015 N N . GLU A 1 126 ? -11.742 -11.5 -23.016 1 92.69 126 GLU A N 1
ATOM 1016 C CA . GLU A 1 126 ? -13.055 -11.047 -22.594 1 92.69 126 GLU A CA 1
ATOM 1017 C C . GLU A 1 126 ? -13.234 -11.219 -21.094 1 92.69 126 GLU A C 1
ATOM 1019 O O . GLU A 1 126 ? -13.812 -10.352 -20.422 1 92.69 126 GLU A O 1
ATOM 1024 N N . ALA A 1 127 ? -12.781 -12.328 -20.609 1 91.94 127 ALA A N 1
ATOM 1025 C CA . ALA A 1 127 ? -12.852 -12.586 -19.172 1 91.94 127 ALA A CA 1
ATOM 1026 C C . ALA A 1 127 ? -12.016 -11.57 -18.391 1 91.94 127 ALA A C 1
ATOM 1028 O O . ALA A 1 127 ? -12.43 -11.102 -17.328 1 91.94 127 ALA A O 1
ATOM 1029 N N . LYS A 1 128 ? -10.898 -11.219 -18.906 1 94.06 128 LYS A N 1
ATOM 1030 C CA . LYS A 1 128 ? -10.039 -10.242 -18.266 1 94.06 128 LYS A CA 1
ATOM 1031 C C . LYS A 1 128 ? -10.703 -8.867 -18.219 1 94.06 128 LYS A C 1
ATOM 1033 O O . LYS A 1 128 ? -10.586 -8.148 -17.219 1 94.06 128 LYS A O 1
ATOM 1038 N N . TRP A 1 129 ? -11.344 -8.508 -19.266 1 93.5 129 TRP A N 1
ATOM 1039 C CA . TRP A 1 129 ? -12.07 -7.242 -19.281 1 93.5 129 TRP A CA 1
ATOM 1040 C C . TRP A 1 129 ? -13.227 -7.262 -18.297 1 93.5 129 TRP A C 1
ATOM 1042 O O . TRP A 1 129 ? -13.555 -6.242 -17.688 1 93.5 129 TRP A O 1
ATOM 1052 N N . HIS A 1 130 ? -13.883 -8.391 -18.172 1 92.19 130 HIS A N 1
ATOM 1053 C CA . HIS A 1 130 ? -14.938 -8.523 -17.172 1 92.19 130 HIS A CA 1
ATOM 1054 C C . HIS A 1 130 ? -14.375 -8.352 -15.758 1 92.19 130 HIS A C 1
ATOM 1056 O O . HIS A 1 130 ? -14.977 -7.66 -14.93 1 92.19 130 HIS A O 1
ATOM 1062 N N . LEU A 1 131 ? -13.242 -8.984 -15.523 1 93.5 131 LEU A N 1
ATOM 1063 C CA . LEU A 1 131 ? -12.594 -8.797 -14.234 1 93.5 131 LEU A CA 1
ATOM 1064 C C . LEU A 1 131 ? -12.234 -7.336 -14.008 1 93.5 131 LEU A C 1
ATOM 1066 O O . LEU A 1 131 ? -12.43 -6.801 -12.914 1 93.5 131 LEU A O 1
ATOM 1070 N N . ALA A 1 132 ? -11.727 -6.734 -15.047 1 95.25 132 ALA A N 1
ATOM 1071 C CA . ALA A 1 132 ? -11.344 -5.328 -14.953 1 95.25 132 ALA A CA 1
ATOM 1072 C C . ALA A 1 132 ? -12.539 -4.457 -14.602 1 95.25 132 ALA A C 1
ATOM 1074 O O . ALA A 1 132 ? -12.406 -3.449 -13.906 1 95.25 132 ALA A O 1
ATOM 1075 N N . SER A 1 133 ? -13.672 -4.855 -15.117 1 93 133 SER A N 1
ATOM 1076 C CA . SER A 1 133 ? -14.875 -4.082 -14.828 1 93 133 SER A CA 1
ATOM 1077 C C . SER A 1 133 ? -15.305 -4.25 -13.375 1 93 133 SER A C 1
ATOM 1079 O O . SER A 1 133 ? -15.977 -3.379 -12.812 1 93 133 SER A O 1
ATOM 1081 N N . LEU A 1 134 ? -14.961 -5.355 -12.773 1 91 134 LEU A N 1
ATOM 1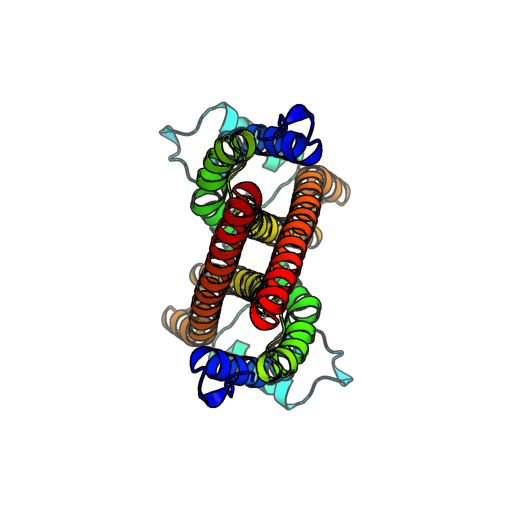082 C CA . LEU A 1 134 ? -15.289 -5.613 -11.375 1 91 134 LEU A CA 1
ATOM 1083 C C . LEU A 1 134 ? -14.312 -4.883 -10.445 1 91 134 LEU A C 1
ATOM 1085 O O . LEU A 1 134 ? -14.727 -4.34 -9.422 1 91 134 LEU A O 1
ATOM 1089 N N . TYR A 1 135 ? -13.039 -4.863 -10.781 1 95 135 TYR A N 1
ATOM 1090 C CA . TYR A 1 135 ? -11.984 -4.293 -9.945 1 95 135 TYR A CA 1
ATOM 1091 C C . TYR A 1 135 ? -11.789 -2.814 -10.25 1 95 135 TYR A C 1
ATOM 1093 O O . TYR A 1 135 ? -11.375 -2.045 -9.383 1 95 135 TYR A O 1
ATOM 1101 N N . GLY A 1 136 ? -12.078 -2.463 -11.406 1 96.69 136 GLY A N 1
ATOM 1102 C CA . GLY A 1 136 ? -11.797 -1.131 -11.922 1 96.69 136 GLY A CA 1
ATOM 1103 C C . GLY A 1 136 ? -12.461 -0.03 -11.117 1 96.69 136 GLY A C 1
ATOM 1104 O O . GLY A 1 136 ? -11.805 0.931 -10.711 1 96.69 136 GLY A O 1
ATOM 1105 N N . PRO A 1 137 ? -13.766 -0.121 -10.891 1 96.06 137 PRO A N 1
ATOM 1106 C CA . PRO A 1 137 ? -1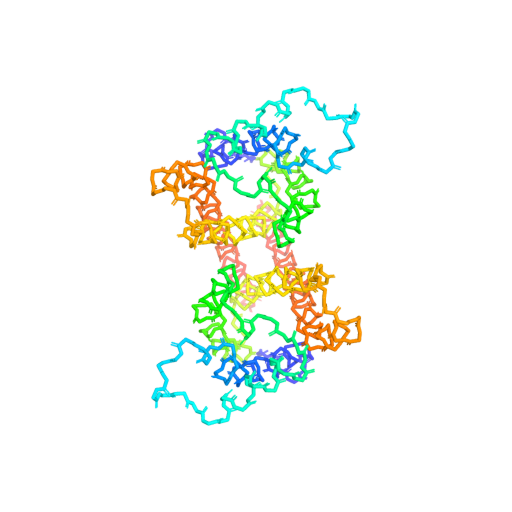4.445 0.906 -10.094 1 96.06 137 PRO A CA 1
ATOM 1107 C C . PRO A 1 137 ? -13.82 1.092 -8.711 1 96.06 137 PRO A C 1
ATOM 1109 O O . PRO A 1 137 ? -13.719 2.221 -8.227 1 96.06 137 PRO A O 1
ATOM 1112 N N . TYR A 1 138 ? -13.43 0.041 -8.094 1 96.12 138 TYR A N 1
ATOM 1113 C CA . TYR A 1 138 ? -12.773 0.131 -6.797 1 96.12 138 TYR A CA 1
ATOM 1114 C C . TYR A 1 138 ? -11.445 0.876 -6.902 1 96.12 138 TYR A C 1
ATOM 1116 O O . TYR A 1 138 ? -11.125 1.704 -6.047 1 96.12 138 TYR A O 1
ATOM 1124 N N . LEU A 1 139 ? -10.711 0.555 -7.941 1 98.12 139 LEU A N 1
ATOM 1125 C CA . LEU A 1 139 ? -9.438 1.237 -8.141 1 98.12 139 LEU A CA 1
ATOM 1126 C C . LEU A 1 139 ? -9.648 2.729 -8.375 1 98.12 139 LEU A C 1
ATOM 1128 O O . LEU A 1 139 ? -8.922 3.559 -7.82 1 98.12 139 LEU A O 1
ATOM 1132 N N . LEU A 1 140 ? -10.641 3.027 -9.148 1 97.94 140 LEU A N 1
ATOM 1133 C CA . LEU A 1 140 ? -10.922 4.418 -9.484 1 97.94 140 LEU A CA 1
ATOM 1134 C C . LEU A 1 140 ? -11.328 5.207 -8.242 1 97.94 140 LEU A C 1
ATOM 1136 O O . LEU A 1 140 ? -10.805 6.297 -7.996 1 97.94 140 LEU A O 1
ATOM 1140 N N . ILE A 1 141 ? -12.211 4.664 -7.43 1 97.44 141 ILE A N 1
ATOM 1141 C CA . ILE A 1 141 ? -12.695 5.359 -6.246 1 97.44 141 ILE A CA 1
ATOM 1142 C C . ILE A 1 141 ? -11.57 5.484 -5.223 1 97.44 141 ILE A C 1
ATOM 1144 O O . ILE A 1 141 ? -11.43 6.523 -4.574 1 97.44 141 ILE A O 1
ATOM 1148 N N . ALA A 1 142 ? -10.836 4.426 -5.047 1 98 142 ALA A N 1
ATOM 1149 C CA . ALA A 1 142 ? -9.727 4.457 -4.098 1 98 142 ALA A CA 1
ATOM 1150 C C . ALA A 1 142 ? -8.672 5.477 -4.523 1 98 142 ALA A C 1
ATOM 1152 O O . ALA A 1 142 ? -8.109 6.18 -3.684 1 98 142 ALA A O 1
ATOM 1153 N N . THR A 1 143 ? -8.391 5.508 -5.82 1 98.5 143 THR A N 1
ATOM 1154 C CA . THR A 1 143 ? -7.414 6.469 -6.324 1 98.5 143 THR A CA 1
ATOM 1155 C C . THR A 1 143 ? -7.898 7.898 -6.102 1 98.5 143 THR A C 1
ATOM 1157 O O . THR A 1 143 ? -7.141 8.75 -5.633 1 98.5 143 THR A O 1
ATOM 1160 N N . TYR A 1 144 ? -9.133 8.141 -6.422 1 98.12 144 TYR A N 1
ATOM 1161 C CA . TYR A 1 144 ? -9.719 9.461 -6.188 1 98.12 144 TYR A CA 1
ATOM 1162 C C . TYR A 1 144 ? -9.648 9.828 -4.707 1 98.12 144 TYR A C 1
ATOM 1164 O O . TYR A 1 144 ? -9.305 10.961 -4.359 1 98.12 144 TYR A O 1
ATOM 1172 N N . MET A 1 145 ? -10.016 8.922 -3.863 1 97.94 145 MET A N 1
ATOM 1173 C CA . MET A 1 145 ? -10 9.148 -2.42 1 97.94 145 MET A CA 1
ATOM 1174 C C . MET A 1 145 ? -8.586 9.445 -1.931 1 97.94 145 MET A C 1
ATOM 1176 O O . MET A 1 145 ? -8.383 10.336 -1.107 1 97.94 145 MET A O 1
ATOM 1180 N N . ALA A 1 146 ? -7.605 8.68 -2.441 1 98.12 146 ALA A N 1
ATOM 1181 C CA . ALA A 1 146 ? -6.215 8.906 -2.061 1 98.12 146 ALA A CA 1
ATOM 1182 C C . ALA A 1 146 ? -5.77 10.32 -2.438 1 98.12 146 ALA A C 1
ATOM 1184 O O . ALA A 1 146 ? -5.133 11.008 -1.64 1 98.12 146 ALA A O 1
ATOM 1185 N N . VAL A 1 147 ? -6.102 10.727 -3.607 1 98.06 147 VAL A N 1
ATOM 1186 C CA . VAL A 1 147 ? -5.719 12.047 -4.094 1 98.06 147 VAL A CA 1
ATOM 1187 C C . VAL A 1 147 ? -6.426 13.125 -3.275 1 98.06 147 VAL A C 1
ATOM 1189 O O . VAL A 1 147 ? -5.816 14.133 -2.904 1 98.06 147 VAL A O 1
ATOM 1192 N N . ASP A 1 148 ? -7.688 12.922 -3.025 1 97.62 148 ASP A N 1
ATOM 1193 C CA . ASP A 1 148 ? -8.469 13.875 -2.236 1 97.62 148 ASP A CA 1
ATOM 1194 C C . ASP A 1 148 ? -7.883 14.031 -0.833 1 97.62 148 ASP A C 1
ATOM 1196 O O . ASP A 1 148 ? -7.668 15.148 -0.363 1 97.62 148 ASP A O 1
ATOM 1200 N N . MET A 1 149 ? -7.637 12.93 -0.185 1 97.56 149 MET A N 1
ATOM 1201 C CA . MET A 1 149 ? -7.098 12.977 1.172 1 97.56 149 MET A CA 1
ATOM 1202 C C . MET A 1 149 ? -5.703 13.586 1.184 1 97.56 149 MET A C 1
ATOM 1204 O O . MET A 1 149 ? -5.344 14.305 2.117 1 97.56 149 MET A O 1
ATOM 1208 N N . TRP A 1 150 ? -4.918 13.219 0.15 1 97.19 150 TRP A N 1
ATOM 1209 C CA . TRP A 1 150 ? -3.613 13.852 0.008 1 97.19 150 TRP A CA 1
ATOM 1210 C C . TRP A 1 150 ? -3.75 15.375 -0.047 1 97.19 150 TRP A C 1
ATOM 1212 O O . TRP A 1 150 ? -2.994 16.094 0.605 1 97.19 150 TRP A O 1
ATOM 1222 N N . GLY A 1 151 ? -4.652 15.844 -0.889 1 96.69 151 GLY A N 1
ATOM 1223 C CA . GLY A 1 151 ? -4.891 17.266 -1.007 1 96.69 151 GLY A CA 1
ATOM 1224 C C . GLY A 1 151 ? -5.305 17.922 0.302 1 96.69 151 GLY A C 1
ATOM 1225 O O . GLY A 1 151 ? -4.816 19 0.652 1 96.69 151 GLY A O 1
ATOM 1226 N N . ARG A 1 152 ? -6.184 17.297 1.007 1 94.75 152 ARG A N 1
ATOM 1227 C CA . ARG A 1 152 ? -6.645 17.812 2.289 1 94.75 152 ARG A CA 1
ATOM 1228 C C . ARG A 1 152 ? -5.5 17.906 3.291 1 94.75 152 ARG A C 1
ATOM 1230 O O . ARG A 1 152 ? -5.34 18.922 3.971 1 94.75 152 ARG A O 1
ATOM 1237 N N . LEU A 1 153 ? -4.727 16.859 3.35 1 96.06 153 LEU A N 1
ATOM 1238 C CA . LEU A 1 153 ? -3.596 16.828 4.27 1 96.06 153 LEU A CA 1
ATOM 1239 C C . LEU A 1 153 ? -2.559 17.875 3.898 1 96.06 153 LEU A C 1
ATOM 1241 O O . LEU A 1 153 ? -2.041 18.578 4.77 1 96.06 153 LEU A O 1
ATOM 1245 N N . SER A 1 154 ? -2.268 17.953 2.633 1 95.88 154 SER A N 1
ATOM 1246 C CA . SER A 1 154 ? -1.317 18.953 2.146 1 95.88 154 SER A CA 1
ATOM 1247 C C . SER A 1 154 ? -1.785 20.359 2.471 1 95.88 154 SER A C 1
ATOM 1249 O O . SER A 1 154 ? -0.981 21.219 2.85 1 95.88 154 SER A O 1
ATOM 1251 N N . GLY A 1 155 ? -3.051 20.609 2.283 1 94.81 155 GLY A N 1
ATOM 1252 C CA . GLY A 1 155 ? -3.625 21.906 2.629 1 94.81 155 GLY A CA 1
ATOM 1253 C C . GLY A 1 155 ? -3.527 22.219 4.109 1 94.81 155 GLY A C 1
ATOM 1254 O O . GLY A 1 155 ? -3.186 23.344 4.484 1 94.81 155 GLY A O 1
ATOM 1255 N N . ASP A 1 156 ? -3.859 21.25 4.898 1 93.88 156 ASP A N 1
ATOM 1256 C CA . ASP A 1 156 ? -3.77 21.422 6.344 1 93.88 156 ASP A CA 1
ATOM 1257 C C . ASP A 1 156 ? -2.338 21.75 6.77 1 93.88 156 ASP A C 1
ATOM 1259 O O . ASP A 1 156 ? -2.117 22.609 7.617 1 93.88 156 ASP A O 1
ATOM 1263 N N . LEU A 1 157 ? -1.376 21.047 6.199 1 94.38 157 LEU A N 1
ATOM 1264 C CA . LEU A 1 157 ? 0.028 21.266 6.531 1 94.38 157 LEU A CA 1
ATOM 1265 C C . LEU A 1 157 ? 0.481 22.656 6.09 1 94.38 157 LEU A C 1
ATOM 1267 O O . LEU A 1 157 ? 1.243 23.312 6.797 1 94.38 157 LEU A O 1
ATOM 1271 N N . LYS A 1 158 ? 0.024 23.062 4.953 1 94 158 LYS A N 1
ATOM 1272 C CA . LYS A 1 158 ? 0.344 24.391 4.469 1 94 158 LYS A CA 1
ATOM 1273 C C . LYS A 1 158 ? -0.224 25.469 5.395 1 94 158 LYS A C 1
ATOM 1275 O O . LYS A 1 158 ? 0.449 26.453 5.699 1 94 158 LYS A O 1
ATOM 1280 N N . GLU A 1 159 ? -1.439 25.266 5.727 1 93.5 159 GLU A N 1
ATOM 1281 C CA . GLU A 1 159 ? -2.061 26.203 6.656 1 93.5 159 GLU A CA 1
ATOM 1282 C C . GLU A 1 159 ? -1.296 26.266 7.977 1 93.5 159 GLU A C 1
ATOM 1284 O O . GLU A 1 159 ? -1.075 27.344 8.523 1 93.5 159 GLU A O 1
ATOM 1289 N N . LEU A 1 160 ? -0.975 25.109 8.508 1 93.31 160 LEU A N 1
ATOM 1290 C CA . LEU A 1 160 ? -0.23 25.047 9.758 1 93.31 160 LEU A CA 1
ATOM 1291 C C . LEU A 1 160 ? 1.078 25.812 9.656 1 93.31 160 LEU A C 1
ATOM 1293 O O . LEU A 1 160 ? 1.454 26.531 10.578 1 93.31 160 LEU A O 1
ATOM 1297 N N . ARG A 1 161 ? 1.777 25.641 8.617 1 90.94 161 ARG A N 1
ATOM 1298 C CA . ARG A 1 161 ? 3.027 26.359 8.391 1 90.94 161 ARG A CA 1
ATOM 1299 C C . ARG A 1 161 ? 2.799 27.875 8.383 1 90.94 161 ARG A C 1
ATOM 1301 O O . ARG A 1 161 ? 3.605 28.625 8.93 1 90.94 161 ARG A O 1
ATOM 1308 N N . GLY A 1 162 ? 1.793 28.25 7.742 1 90.25 162 GLY A N 1
ATOM 1309 C CA . GLY A 1 162 ? 1.447 29.656 7.766 1 90.25 162 GLY A CA 1
ATOM 1310 C C . GLY A 1 162 ? 1.192 30.188 9.164 1 90.25 162 GLY A C 1
ATOM 1311 O O . GLY A 1 162 ? 1.656 31.281 9.516 1 90.25 162 GLY A O 1
ATOM 1312 N N . LEU A 1 163 ? 0.514 29.406 9.875 1 90.69 163 LEU A N 1
ATOM 1313 C CA . LEU A 1 163 ? 0.18 29.812 11.242 1 90.69 163 LEU A CA 1
ATOM 1314 C C . LEU A 1 163 ? 1.424 29.828 12.125 1 90.69 163 LEU A C 1
ATOM 1316 O O . LEU A 1 163 ? 1.561 30.688 12.992 1 90.69 163 LEU A O 1
ATOM 1320 N N . ARG A 1 164 ? 2.297 28.906 11.969 1 87.62 164 ARG A N 1
ATOM 1321 C CA . ARG A 1 164 ? 3.553 28.844 12.703 1 87.62 164 ARG A CA 1
ATOM 1322 C C . ARG A 1 164 ? 4.43 30.047 12.383 1 87.62 164 ARG A C 1
ATOM 1324 O O . ARG A 1 164 ? 5.09 30.609 13.266 1 87.62 164 ARG A O 1
ATOM 1331 N N . ALA A 1 165 ? 4.488 30.438 11.164 1 86.88 165 ALA A N 1
ATOM 1332 C CA . ALA A 1 165 ? 5.281 31.594 10.727 1 86.88 165 ALA A CA 1
ATOM 1333 C C . ALA A 1 165 ? 4.711 32.875 11.281 1 86.88 165 ALA A C 1
ATOM 1335 O O . ALA A 1 165 ? 5.465 33.812 11.641 1 86.88 165 ALA A O 1
ATOM 1336 N N . GLY A 1 166 ? 3.443 33 11.281 1 82.06 166 GLY A N 1
ATOM 1337 C CA . GLY A 1 166 ? 2.803 34.188 11.836 1 82.06 166 GLY A CA 1
ATOM 1338 C C . GLY A 1 166 ? 3.033 34.344 13.328 1 82.06 166 GLY A C 1
ATOM 1339 O O . GLY A 1 166 ? 3.15 35.469 13.82 1 82.06 166 GLY A O 1
ATOM 1340 N N . LYS A 1 167 ? 3.096 33.438 14.109 1 78.44 167 LYS A N 1
ATOM 1341 C CA . LYS A 1 167 ? 3.328 33.5 15.555 1 78.44 167 LYS A CA 1
ATOM 1342 C C . LYS A 1 167 ? 4.762 33.906 15.867 1 78.44 167 LYS A C 1
ATOM 1344 O O . LYS A 1 167 ? 5.02 34.531 16.891 1 78.44 167 LYS A O 1
ATOM 1349 N N . LYS A 1 168 ? 5.668 33.625 15.086 1 71.75 168 LYS A N 1
ATOM 1350 C CA . LYS A 1 168 ? 7.059 34 15.312 1 71.75 168 LYS A CA 1
ATOM 1351 C C . LYS A 1 168 ? 7.27 35.5 15.047 1 71.75 168 LYS A C 1
ATOM 1353 O O . LYS A 1 168 ? 8.18 36.094 15.602 1 71.75 168 LYS A O 1
ATOM 1358 N N . GLY A 1 169 ? 6.535 35.969 14.219 1 64.62 169 GLY A N 1
ATOM 1359 C CA . GLY A 1 169 ? 6.66 37.375 13.922 1 64.62 169 GLY A CA 1
ATOM 1360 C C . GLY A 1 169 ? 6.004 38.281 14.961 1 64.62 169 GLY A C 1
ATOM 1361 O O . GLY A 1 169 ? 6.176 39.5 14.938 1 64.62 169 GLY A O 1
ATOM 1362 N N . ASN A 1 170 ? 5.238 37.781 15.828 1 57.47 170 ASN A N 1
ATOM 1363 C CA . ASN A 1 170 ? 4.68 38.625 16.875 1 57.47 170 ASN A CA 1
ATOM 1364 C C . ASN A 1 170 ? 5.496 38.531 18.172 1 57.47 170 ASN A C 1
ATOM 1366 O O . ASN A 1 170 ? 5.934 37.438 18.547 1 57.47 170 ASN A O 1
ATOM 1370 N N . MET B 1 1 ? 16.094 28.062 13.102 1 41.22 1 MET B N 1
ATOM 1371 C CA . MET B 1 1 ? 17.078 27.375 12.258 1 41.22 1 MET B CA 1
ATOM 1372 C C . MET B 1 1 ? 16.812 25.875 12.227 1 41.22 1 MET B C 1
ATOM 1374 O O . MET B 1 1 ? 16.266 25.312 13.188 1 41.22 1 MET B O 1
ATOM 1378 N N . ALA B 1 2 ? 16.734 25.234 11 1 56.78 2 ALA B N 1
ATOM 1379 C CA . ALA B 1 2 ? 16.484 23.797 10.945 1 56.78 2 ALA B CA 1
ATOM 1380 C C . ALA B 1 2 ? 17.484 23.031 11.812 1 56.78 2 ALA B C 1
ATOM 1382 O O . ALA B 1 2 ? 18.672 23.312 11.781 1 56.78 2 ALA B O 1
ATOM 1383 N N . THR B 1 3 ? 17.141 22.312 12.883 1 67.75 3 THR B N 1
ATOM 1384 C CA . THR B 1 3 ? 18.016 21.453 13.672 1 67.75 3 THR B CA 1
ATOM 1385 C C . THR B 1 3 ? 18.781 20.5 12.766 1 67.75 3 THR B C 1
ATOM 1387 O O . THR B 1 3 ? 18.203 19.891 11.867 1 67.75 3 THR B O 1
ATOM 1390 N N . PRO B 1 4 ? 20.172 20.578 12.836 1 62.88 4 PRO B N 1
ATOM 1391 C CA . PRO B 1 4 ? 21 19.688 12.023 1 62.88 4 PRO B CA 1
ATOM 1392 C C . PRO B 1 4 ? 20.484 18.25 12.031 1 62.88 4 PRO B C 1
ATOM 1394 O O . PRO B 1 4 ? 20 17.766 13.062 1 62.88 4 PRO B O 1
ATOM 1397 N N . ILE B 1 5 ? 20.531 17.609 10.969 1 75.44 5 ILE B N 1
ATOM 1398 C CA . ILE B 1 5 ? 19.984 16.266 10.766 1 75.44 5 ILE B CA 1
ATOM 1399 C C . ILE B 1 5 ? 20.625 15.297 11.758 1 75.44 5 ILE B C 1
ATOM 1401 O O . ILE B 1 5 ? 19.984 14.328 12.18 1 75.44 5 ILE B O 1
ATOM 1405 N N . LEU B 1 6 ? 21.875 15.539 12.031 1 69.5 6 LEU B N 1
ATOM 1406 C CA . LEU B 1 6 ? 22.578 14.664 12.961 1 69.5 6 LEU B CA 1
ATOM 1407 C C . LEU B 1 6 ? 21.891 14.648 14.32 1 69.5 6 LEU B C 1
ATOM 1409 O O . LEU B 1 6 ? 22.016 13.68 15.07 1 69.5 6 LEU B O 1
ATOM 1413 N N . GLN B 1 7 ? 21.234 15.625 14.594 1 72.25 7 GLN B N 1
ATOM 1414 C CA . GLN B 1 7 ? 20.516 15.711 15.867 1 72.25 7 GLN B CA 1
ATOM 1415 C C . GLN B 1 7 ? 19.141 15.055 15.781 1 72.25 7 GLN B C 1
ATOM 1417 O O . GLN B 1 7 ? 18.516 14.758 16.797 1 72.25 7 GLN B O 1
ATOM 1422 N N . ARG B 1 8 ? 18.781 14.781 14.578 1 80.75 8 ARG B N 1
ATOM 1423 C CA . ARG B 1 8 ? 17.547 14.062 14.312 1 80.75 8 ARG B CA 1
ATOM 1424 C C . ARG B 1 8 ? 17.828 12.594 14 1 80.75 8 ARG B C 1
ATOM 1426 O O . ARG B 1 8 ? 17.781 12.188 12.836 1 80.75 8 ARG B O 1
ATOM 1433 N N . LYS B 1 9 ? 18.016 11.828 14.984 1 84.19 9 LYS B N 1
ATOM 1434 C CA . LYS B 1 9 ? 18.516 10.461 14.867 1 84.19 9 LYS B CA 1
ATOM 1435 C C . LYS B 1 9 ? 17.688 9.648 13.875 1 84.19 9 LYS B C 1
ATOM 1437 O O . LYS B 1 9 ? 18.234 8.938 13.031 1 84.19 9 LYS B O 1
ATOM 1442 N N . SER B 1 10 ? 16.406 9.797 13.953 1 89.75 10 SER B N 1
ATOM 1443 C CA . SER B 1 10 ? 15.555 9.062 13.031 1 89.75 10 SER B CA 1
ATOM 1444 C C . SER B 1 10 ? 15.766 9.523 11.594 1 89.75 10 SER B C 1
ATOM 1446 O O . SER B 1 10 ? 15.875 8.711 10.68 1 89.75 10 SER B O 1
ATOM 1448 N N . ASP B 1 11 ? 15.844 10.828 11.391 1 92.12 11 ASP B N 1
ATOM 1449 C CA . ASP B 1 11 ? 16.016 11.367 10.047 1 92.12 11 ASP B CA 1
ATOM 1450 C C . ASP B 1 11 ? 17.359 10.945 9.461 1 92.12 11 ASP B C 1
ATOM 1452 O O . ASP B 1 11 ? 17.484 10.727 8.258 1 92.12 11 ASP B O 1
ATOM 1456 N N . MET B 1 12 ? 18.344 10.898 10.328 1 91.25 12 MET B N 1
ATOM 1457 C CA . MET B 1 12 ? 19.656 10.414 9.867 1 91.25 12 MET B CA 1
ATOM 1458 C C . MET B 1 12 ? 19.562 8.953 9.445 1 91.25 12 MET B C 1
ATOM 1460 O O . MET B 1 12 ? 20.141 8.57 8.422 1 91.25 12 MET B O 1
ATOM 1464 N N . ALA B 1 13 ? 18.875 8.172 10.234 1 94.19 13 ALA B N 1
ATOM 1465 C CA . ALA B 1 13 ? 18.688 6.766 9.883 1 94.19 13 ALA B CA 1
ATOM 1466 C C . ALA B 1 13 ? 17.969 6.633 8.539 1 94.19 13 ALA B C 1
ATOM 1468 O O . ALA B 1 13 ? 18.328 5.781 7.723 1 94.19 13 ALA B O 1
ATOM 1469 N N . TYR B 1 14 ? 16.969 7.469 8.328 1 96.56 14 TYR B N 1
ATOM 1470 C CA . TYR B 1 14 ? 16.25 7.453 7.059 1 96.56 14 TYR B CA 1
ATOM 1471 C C . TYR B 1 14 ? 17.172 7.836 5.906 1 96.56 14 TYR B C 1
ATOM 1473 O O . TYR B 1 14 ? 17.094 7.25 4.824 1 96.56 14 TYR B O 1
ATOM 1481 N N . LEU B 1 15 ? 17.984 8.828 6.172 1 95.06 15 LEU B N 1
ATOM 1482 C CA . LEU B 1 15 ? 18.922 9.266 5.137 1 95.06 15 LEU B CA 1
ATOM 1483 C C . LEU B 1 15 ? 19.844 8.125 4.719 1 95.06 15 LEU B C 1
ATOM 1485 O O . LEU B 1 15 ? 20.031 7.879 3.525 1 95.06 15 LEU B O 1
ATOM 1489 N N . VAL B 1 16 ? 20.406 7.461 5.648 1 95.69 16 VAL B N 1
ATOM 1490 C CA . VAL B 1 16 ? 21.281 6.328 5.375 1 95.69 16 VAL B CA 1
ATOM 1491 C C . VAL B 1 16 ? 20.516 5.246 4.621 1 95.69 16 VAL B C 1
ATOM 1493 O O . VAL B 1 16 ? 21.016 4.668 3.658 1 95.69 16 VAL B O 1
ATOM 1496 N N . TYR B 1 17 ? 19.328 4.957 5.039 1 97.25 17 TYR B N 1
ATOM 1497 C CA . TYR B 1 17 ? 18.469 3.973 4.391 1 97.25 17 TYR B CA 1
ATOM 1498 C C . TYR B 1 17 ? 18.266 4.309 2.916 1 97.25 17 TYR B C 1
ATOM 1500 O O . TYR B 1 17 ? 18.438 3.445 2.051 1 97.25 17 TYR B O 1
ATOM 1508 N N . PHE B 1 18 ? 17.906 5.516 2.615 1 97.56 18 PHE B N 1
ATOM 1509 C CA . PHE B 1 18 ? 17.609 5.898 1.242 1 97.56 18 PHE B CA 1
ATOM 1510 C C . PHE B 1 18 ? 18.859 5.859 0.377 1 97.56 18 PHE B C 1
ATOM 1512 O O . PHE B 1 18 ? 18.797 5.508 -0.802 1 97.56 18 PHE B O 1
ATOM 1519 N N . LEU B 1 19 ? 20 6.23 0.952 1 96.12 19 LEU B N 1
ATOM 1520 C CA . LEU B 1 19 ? 21.266 6.152 0.211 1 96.12 19 LEU B CA 1
ATOM 1521 C C . LEU B 1 19 ? 21.578 4.715 -0.186 1 96.12 19 LEU B C 1
ATOM 1523 O O . LEU B 1 19 ? 21.906 4.445 -1.34 1 96.12 19 LEU B O 1
ATOM 1527 N N . ILE B 1 20 ? 21.359 3.854 0.747 1 95.38 20 ILE B N 1
ATOM 1528 C CA . ILE B 1 20 ? 21.609 2.439 0.493 1 95.38 20 ILE B CA 1
ATOM 1529 C C . ILE B 1 20 ? 20.562 1.892 -0.464 1 95.38 20 ILE B C 1
ATOM 1531 O O . ILE B 1 20 ? 20.875 1.129 -1.379 1 95.38 20 ILE B O 1
ATOM 1535 N N . HIS B 1 21 ? 19.359 2.262 -0.214 1 96.38 21 HIS B N 1
ATOM 1536 C CA . HIS B 1 21 ? 18.234 1.762 -1.004 1 96.38 21 HIS B CA 1
ATOM 1537 C C . HIS B 1 21 ? 18.391 2.129 -2.475 1 96.38 21 HIS B C 1
ATOM 1539 O O . HIS B 1 21 ? 18.016 1.349 -3.357 1 96.38 21 HIS B O 1
ATOM 1545 N N . ILE B 1 22 ? 18.891 3.291 -2.787 1 96.44 22 ILE B N 1
ATOM 1546 C CA . ILE B 1 22 ? 19.109 3.725 -4.164 1 96.44 22 ILE B CA 1
ATOM 1547 C C . ILE B 1 22 ? 20.078 2.775 -4.863 1 96.44 22 ILE B C 1
ATOM 1549 O O . ILE B 1 22 ? 19.828 2.35 -5.992 1 96.44 22 ILE B O 1
ATOM 1553 N N . VAL B 1 23 ? 21.156 2.393 -4.199 1 94.62 23 VAL B N 1
ATOM 1554 C CA . VAL B 1 23 ? 22.141 1.478 -4.762 1 94.62 23 VAL B CA 1
ATOM 1555 C C . VAL B 1 23 ? 21.5 0.124 -5.039 1 94.62 23 VAL B C 1
ATOM 1557 O O . VAL B 1 23 ? 21.641 -0.428 -6.133 1 94.62 23 VAL B O 1
ATOM 1560 N N . VAL B 1 24 ? 20.734 -0.346 -4.113 1 93.69 24 VAL B N 1
ATOM 1561 C CA . VAL B 1 24 ? 20.094 -1.644 -4.238 1 93.69 24 VAL B CA 1
ATOM 1562 C C . VAL B 1 24 ? 19.047 -1.594 -5.355 1 93.69 24 VAL B C 1
ATOM 1564 O O . VAL B 1 24 ? 18.891 -2.557 -6.109 1 93.69 24 VAL B O 1
ATOM 1567 N N . LEU B 1 25 ? 18.328 -0.476 -5.449 1 95.5 25 LEU B N 1
ATOM 1568 C CA . LEU B 1 25 ? 17.344 -0.294 -6.508 1 95.5 25 LEU B CA 1
ATOM 1569 C C . LEU B 1 25 ? 17.984 -0.483 -7.883 1 95.5 25 LEU B C 1
ATOM 1571 O O . LEU B 1 25 ? 17.469 -1.24 -8.711 1 95.5 25 LEU B O 1
ATOM 1575 N N . PHE B 1 26 ? 19.094 0.094 -8.109 1 93.62 26 PHE B N 1
ATOM 1576 C CA . PHE B 1 26 ? 19.719 0.078 -9.43 1 93.62 26 PHE B CA 1
ATOM 1577 C C . PHE B 1 26 ? 20.359 -1.277 -9.703 1 93.62 26 PHE B C 1
ATOM 1579 O O . PHE B 1 26 ? 20.312 -1.771 -10.836 1 93.62 26 PHE B O 1
ATOM 1586 N N . LEU B 1 27 ? 20.844 -1.903 -8.719 1 92.75 27 LEU B N 1
ATOM 1587 C CA . LEU B 1 27 ? 21.656 -3.094 -8.945 1 92.75 27 LEU B CA 1
ATOM 1588 C C . LEU B 1 27 ? 20.812 -4.355 -8.867 1 92.75 27 LEU B C 1
ATOM 1590 O O . LEU B 1 27 ? 21.141 -5.363 -9.5 1 92.75 27 LEU B O 1
ATOM 1594 N N . VAL B 1 28 ? 19.719 -4.301 -8.141 1 91.94 28 VAL B N 1
ATOM 1595 C CA . VAL B 1 28 ? 19.016 -5.547 -7.883 1 91.94 28 VAL B CA 1
ATOM 1596 C C . VAL B 1 28 ? 17.562 -5.41 -8.336 1 91.94 28 VAL B C 1
ATOM 1598 O O . VAL B 1 28 ? 17.141 -6.043 -9.305 1 91.94 28 VAL B O 1
ATOM 1601 N N . ASP B 1 29 ? 16.859 -4.441 -7.746 1 92.12 29 ASP B N 1
ATOM 1602 C CA . ASP B 1 29 ? 15.406 -4.391 -7.891 1 92.12 29 ASP B CA 1
ATOM 1603 C C . ASP B 1 29 ? 15.016 -4.055 -9.328 1 92.12 29 ASP B C 1
ATOM 1605 O O . ASP B 1 29 ? 14.062 -4.621 -9.867 1 92.12 29 ASP B O 1
ATOM 1609 N N . LEU B 1 30 ? 15.703 -3.158 -9.938 1 93.94 30 LEU B N 1
ATOM 1610 C CA . LEU B 1 30 ? 15.297 -2.67 -11.258 1 93.94 30 LEU B CA 1
ATOM 1611 C C . LEU B 1 30 ? 16.109 -3.354 -12.359 1 93.94 30 LEU B C 1
ATOM 1613 O O . LEU B 1 30 ? 15.766 -3.242 -13.539 1 93.94 30 LEU B O 1
ATOM 1617 N N . SER B 1 31 ? 17.125 -4.059 -12.008 1 91.06 31 SER B N 1
ATOM 1618 C CA . SER B 1 31 ? 18.062 -4.629 -12.977 1 91.06 31 SER B CA 1
ATOM 1619 C C . SER B 1 31 ? 17.344 -5.551 -13.953 1 91.06 31 SER B C 1
ATOM 1621 O O . SER B 1 31 ? 17.672 -5.586 -15.141 1 91.06 31 SER B O 1
ATOM 1623 N N . PRO B 1 32 ? 16.344 -6.25 -13.523 1 89.88 32 PRO B N 1
ATOM 1624 C CA . PRO B 1 32 ? 15.648 -7.113 -14.484 1 89.88 32 PRO B CA 1
ATOM 1625 C C . PRO B 1 32 ? 14.883 -6.324 -15.539 1 89.88 32 PRO B C 1
ATOM 1627 O O . PRO B 1 32 ? 14.453 -6.891 -16.547 1 89.88 32 PRO B O 1
ATOM 1630 N N . LEU B 1 33 ? 14.562 -5.129 -15.297 1 89.81 33 LEU B N 1
ATOM 1631 C CA . LEU B 1 33 ? 13.836 -4.293 -16.25 1 89.81 33 LEU B CA 1
ATOM 1632 C C . LEU B 1 33 ? 14.773 -3.73 -17.312 1 89.81 33 LEU B C 1
ATOM 1634 O O . LEU B 1 33 ? 14.32 -3.213 -18.328 1 89.81 33 LEU B O 1
ATOM 1638 N N . TYR B 1 34 ? 16.078 -3.863 -16.984 1 90.25 34 TYR B N 1
ATOM 1639 C CA . TYR B 1 34 ? 17.047 -3.377 -17.953 1 90.25 34 TYR B CA 1
ATOM 1640 C C . TYR B 1 34 ? 17.141 -4.305 -19.156 1 90.25 34 TYR B C 1
ATOM 1642 O O . TYR B 1 34 ? 17 -5.523 -19.016 1 90.25 34 TYR B O 1
ATOM 1650 N N . PRO B 1 35 ? 17.375 -3.652 -20.359 1 90 35 PRO B N 1
ATOM 1651 C CA . PRO B 1 35 ? 17.781 -4.523 -21.469 1 90 35 PRO B CA 1
ATOM 1652 C C . PRO B 1 35 ? 19.062 -5.293 -21.172 1 90 35 PRO B C 1
ATOM 1654 O O . PRO B 1 35 ? 19.938 -4.785 -20.469 1 90 35 PRO B O 1
ATOM 1657 N N . SER B 1 36 ? 19.109 -6.523 -21.656 1 85.06 36 SER B N 1
ATOM 1658 C CA . SER B 1 36 ? 20.219 -7.414 -21.344 1 85.06 36 SER B CA 1
ATOM 1659 C C . SER B 1 36 ? 21.562 -6.758 -21.672 1 85.06 36 SER B C 1
ATOM 1661 O O . SER B 1 36 ? 22.547 -6.98 -20.984 1 85.06 36 SER B O 1
ATOM 1663 N N . SER B 1 37 ? 21.625 -5.938 -22.625 1 88.5 37 SER B N 1
ATOM 1664 C CA . SER B 1 37 ? 22.875 -5.312 -23.062 1 88.5 37 SER B CA 1
ATOM 1665 C C . SER B 1 37 ? 23.312 -4.203 -22.109 1 88.5 37 SER B C 1
ATOM 1667 O O . SER B 1 37 ? 24.484 -3.84 -22.078 1 88.5 37 SER B O 1
ATOM 1669 N N . LEU B 1 38 ? 22.359 -3.709 -21.344 1 88.19 38 LEU B N 1
ATOM 1670 C CA . LEU B 1 38 ? 22.656 -2.561 -20.5 1 88.19 38 LEU B CA 1
ATOM 1671 C C . LEU B 1 38 ? 22.75 -2.975 -19.031 1 88.19 38 LEU B C 1
ATOM 1673 O O . LEU B 1 38 ? 23.047 -2.148 -18.172 1 88.19 38 LEU B O 1
ATOM 1677 N N . ARG B 1 39 ? 22.562 -4.238 -18.75 1 87.19 39 ARG B N 1
ATOM 1678 C CA . ARG B 1 39 ? 22.594 -4.684 -17.359 1 87.19 39 ARG B CA 1
ATOM 1679 C C . ARG B 1 39 ? 24.031 -4.793 -16.859 1 87.19 39 ARG B C 1
ATOM 1681 O O . ARG B 1 39 ? 24.859 -5.492 -17.453 1 87.19 39 ARG B O 1
ATOM 1688 N N . PRO B 1 40 ? 24.328 -4.137 -15.781 1 89.44 40 PRO B N 1
ATOM 1689 C CA . PRO B 1 40 ? 25.672 -4.254 -15.195 1 89.44 40 PRO B CA 1
ATOM 1690 C C . PRO B 1 40 ? 26.016 -5.691 -14.812 1 89.44 40 PRO B C 1
ATOM 1692 O O . PRO B 1 40 ? 25.156 -6.445 -14.367 1 89.44 40 PRO B O 1
ATOM 1695 N N . ALA B 1 41 ? 27.297 -6.023 -14.977 1 90.31 41 ALA B N 1
ATOM 1696 C CA . ALA B 1 41 ? 27.781 -7.359 -14.633 1 90.31 41 ALA B CA 1
ATOM 1697 C C . ALA B 1 41 ? 27.5 -7.684 -13.172 1 90.31 41 ALA B C 1
ATOM 1699 O O . ALA B 1 41 ? 27.125 -8.812 -12.836 1 90.31 41 ALA B O 1
ATOM 1700 N N . LEU B 1 42 ? 27.688 -6.676 -12.398 1 89.31 42 LEU B N 1
ATOM 1701 C CA . LEU B 1 42 ? 27.453 -6.859 -10.969 1 89.31 42 LEU B CA 1
ATOM 1702 C C . LEU B 1 42 ? 26 -7.223 -10.695 1 89.31 42 LEU B C 1
ATOM 1704 O O . LEU B 1 42 ? 25.703 -8.047 -9.82 1 89.31 42 LEU B O 1
ATOM 1708 N N . SER B 1 43 ? 25.094 -6.648 -11.398 1 89.75 43 SER B N 1
ATOM 1709 C CA . SER B 1 43 ? 23.672 -6.957 -11.234 1 89.75 43 SER B CA 1
ATOM 1710 C C . SER B 1 43 ? 23.391 -8.414 -11.57 1 89.75 43 SER B C 1
ATOM 1712 O O . SER B 1 43 ? 22.672 -9.094 -10.844 1 89.75 43 SER B O 1
ATOM 1714 N N . THR B 1 44 ? 23.984 -8.867 -12.625 1 88.94 44 THR B N 1
ATOM 1715 C CA . THR B 1 44 ? 23.797 -10.25 -13.047 1 88.94 44 THR B CA 1
ATOM 1716 C C . THR B 1 44 ? 24.281 -11.219 -11.977 1 88.94 44 THR B C 1
ATOM 1718 O O . THR B 1 44 ? 23.625 -12.227 -11.695 1 88.94 44 THR B O 1
ATOM 1721 N N . LYS B 1 45 ? 25.391 -10.898 -11.43 1 89.31 45 LYS B N 1
ATOM 1722 C CA . LYS B 1 45 ? 25.953 -11.727 -10.375 1 89.31 45 LYS B CA 1
ATOM 1723 C C . LYS B 1 45 ? 25.047 -11.742 -9.141 1 89.31 45 LYS B C 1
ATOM 1725 O O . LYS B 1 45 ? 24.828 -12.789 -8.539 1 89.31 45 LYS B O 1
ATOM 1730 N N . LEU B 1 46 ? 24.578 -10.594 -8.836 1 87.62 46 LEU B N 1
ATOM 1731 C CA . LEU B 1 46 ? 23.719 -10.492 -7.66 1 87.62 46 LEU B CA 1
ATOM 1732 C C . LEU B 1 46 ? 22.406 -11.242 -7.875 1 87.62 46 LEU B C 1
ATOM 1734 O O . LEU B 1 46 ? 21.906 -11.906 -6.969 1 87.62 46 LEU B O 1
ATOM 1738 N N . LEU B 1 47 ? 21.859 -11.117 -9.031 1 87.12 47 LEU B N 1
ATOM 1739 C CA . LEU B 1 47 ? 20.625 -11.82 -9.359 1 87.12 47 LEU B CA 1
ATOM 1740 C C . LEU B 1 47 ? 20.844 -13.336 -9.312 1 87.12 47 LEU B C 1
ATOM 1742 O O . LEU B 1 47 ? 19.984 -14.07 -8.812 1 87.12 47 LEU B O 1
ATOM 1746 N N . ALA B 1 48 ? 21.953 -13.789 -9.789 1 87.38 48 ALA B N 1
ATOM 1747 C CA . ALA B 1 48 ? 22.297 -15.211 -9.75 1 87.38 48 ALA B CA 1
ATOM 1748 C C . ALA B 1 48 ? 22.438 -15.703 -8.312 1 87.38 48 ALA B C 1
ATOM 1750 O O . ALA B 1 48 ? 22 -16.797 -7.977 1 87.38 48 ALA B O 1
ATOM 1751 N N . TYR B 1 49 ? 23.078 -14.906 -7.559 1 86.5 49 TYR B N 1
ATOM 1752 C CA . TYR B 1 49 ? 23.25 -15.227 -6.145 1 86.5 49 TYR B CA 1
ATOM 1753 C C . TYR B 1 49 ? 21.891 -15.32 -5.441 1 86.5 49 TYR B C 1
ATOM 1755 O O . TYR B 1 49 ? 21.656 -16.234 -4.656 1 86.5 49 TYR B O 1
ATOM 1763 N N . GLN B 1 50 ? 21 -14.344 -5.703 1 84.62 50 GLN B N 1
ATOM 1764 C CA . GLN B 1 50 ? 19.656 -14.352 -5.117 1 84.62 50 GLN B CA 1
ATOM 1765 C C . GLN B 1 50 ? 18.891 -15.602 -5.531 1 84.62 50 GLN B C 1
ATOM 1767 O O . GLN B 1 50 ? 18.234 -16.234 -4.699 1 84.62 50 GLN B O 1
ATOM 1772 N N . ALA B 1 51 ? 19 -16 -6.723 1 84.38 51 ALA B N 1
ATOM 1773 C CA . ALA B 1 51 ? 18.234 -17.125 -7.266 1 84.38 51 ALA B CA 1
ATOM 1774 C C . ALA B 1 51 ? 18.812 -18.453 -6.777 1 84.38 51 ALA B C 1
ATOM 1776 O O . ALA B 1 51 ? 18.062 -19.344 -6.352 1 84.38 51 ALA B O 1
ATOM 1777 N N . GLU B 1 52 ? 20.062 -18.594 -6.805 1 83.38 52 GLU B N 1
ATOM 1778 C CA . GLU B 1 52 ? 20.703 -19.875 -6.562 1 83.38 52 GLU B CA 1
ATOM 1779 C C . GLU B 1 52 ? 20.953 -20.094 -5.07 1 83.38 52 GLU B C 1
ATOM 1781 O O . GLU B 1 52 ? 20.641 -21.17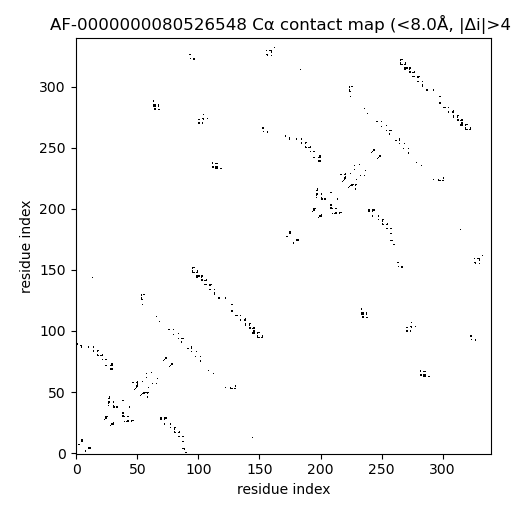2 -4.543 1 83.38 52 GLU B O 1
ATOM 1786 N N . VAL B 1 53 ? 21.469 -19.078 -4.434 1 80.38 53 VAL B N 1
ATOM 1787 C CA . VAL B 1 53 ? 21.891 -19.25 -3.047 1 80.38 53 VAL B CA 1
ATOM 1788 C C . VAL B 1 53 ? 20.688 -19.094 -2.121 1 80.38 53 VAL B C 1
ATOM 1790 O O . VAL B 1 53 ? 20.469 -19.938 -1.241 1 80.38 53 VAL B O 1
ATOM 1793 N N . TYR B 1 54 ? 19.859 -18.125 -2.438 1 81.81 54 TYR B N 1
ATOM 1794 C CA . TYR B 1 54 ? 18.719 -17.891 -1.562 1 81.81 54 TYR B CA 1
ATOM 1795 C C . TYR B 1 54 ? 17.484 -18.594 -2.086 1 81.81 54 TYR B C 1
ATOM 1797 O O . TYR B 1 54 ? 16.469 -18.672 -1.392 1 81.81 54 TYR B O 1
ATOM 1805 N N . GLN B 1 55 ? 17.578 -19.078 -3.273 1 87.62 55 GLN B N 1
ATOM 1806 C CA . GLN B 1 55 ? 16.438 -19.734 -3.92 1 87.62 55 GLN B CA 1
ATOM 1807 C C . GLN B 1 55 ? 15.25 -18.781 -4.02 1 87.62 55 GLN B C 1
ATOM 1809 O O . GLN B 1 55 ? 14.117 -19.156 -3.721 1 87.62 55 GLN B O 1
ATOM 1814 N N . ASP B 1 56 ? 15.531 -17.578 -4.293 1 91.06 56 ASP B N 1
ATOM 1815 C CA . ASP B 1 56 ? 14.523 -16.516 -4.422 1 91.06 56 ASP B CA 1
ATOM 1816 C C . ASP B 1 56 ? 13.797 -16.625 -5.758 1 91.06 56 ASP B C 1
ATOM 1818 O O . ASP B 1 56 ? 14.297 -16.156 -6.781 1 91.06 56 ASP B O 1
ATOM 1822 N N . ARG B 1 57 ? 12.633 -17.109 -5.703 1 90.94 57 ARG B N 1
ATOM 1823 C CA . ARG B 1 57 ? 11.867 -17.375 -6.914 1 90.94 57 ARG B CA 1
ATOM 1824 C C . ARG B 1 57 ? 11.453 -16.062 -7.59 1 90.94 57 ARG B C 1
ATOM 1826 O O . ARG B 1 57 ? 11.18 -16.047 -8.789 1 90.94 57 ARG B O 1
ATOM 1833 N N . PHE B 1 58 ? 11.367 -15 -6.797 1 93 58 PHE B N 1
ATOM 1834 C CA . PHE B 1 58 ? 10.992 -13.703 -7.355 1 93 58 PHE B CA 1
ATOM 1835 C C . PHE B 1 58 ? 11.969 -13.281 -8.453 1 93 58 PHE B C 1
ATOM 1837 O O . PHE B 1 58 ? 11.609 -12.516 -9.352 1 93 58 PHE B O 1
ATOM 1844 N N . PHE B 1 59 ? 13.195 -13.828 -8.406 1 87.19 59 PHE B N 1
ATOM 1845 C CA . PHE B 1 59 ? 14.227 -13.422 -9.352 1 87.19 59 PHE B CA 1
ATOM 1846 C C . PHE B 1 59 ? 14.578 -14.57 -10.289 1 87.19 59 PHE B C 1
ATOM 1848 O O . PHE B 1 59 ? 15.414 -14.414 -11.188 1 87.19 59 PHE B O 1
ATOM 1855 N N . ALA B 1 60 ? 13.938 -15.719 -10.094 1 85.88 60 ALA B N 1
ATOM 1856 C CA . ALA B 1 60 ? 14.242 -16.891 -10.906 1 85.88 60 ALA B CA 1
ATOM 1857 C C . ALA B 1 60 ? 13.203 -17.094 -12 1 85.88 60 ALA B C 1
ATOM 1859 O O . ALA B 1 60 ? 13.508 -17.625 -13.07 1 85.88 60 ALA B O 1
ATOM 1860 N N . ILE B 1 61 ? 11.969 -16.672 -11.719 1 88.25 61 ILE B N 1
ATOM 1861 C CA . ILE B 1 61 ? 10.883 -16.844 -12.68 1 88.25 61 ILE B CA 1
ATOM 1862 C C . ILE B 1 61 ? 10.023 -15.578 -12.727 1 88.25 61 ILE B C 1
ATOM 1864 O O . ILE B 1 61 ? 10.141 -14.711 -11.859 1 88.25 61 ILE B O 1
ATOM 1868 N N . GLU B 1 62 ? 9.227 -15.516 -13.758 1 89.62 62 GLU B N 1
ATOM 1869 C CA . GLU B 1 62 ? 8.336 -14.367 -13.891 1 89.62 62 GLU B CA 1
ATOM 1870 C C . GLU B 1 62 ? 7.082 -14.531 -13.039 1 89.62 62 GLU B C 1
ATOM 1872 O O . GLU B 1 62 ? 6.312 -15.477 -13.227 1 89.62 62 GLU B O 1
ATOM 1877 N N . ILE B 1 63 ? 6.941 -13.664 -12.148 1 95.44 63 ILE B N 1
ATOM 1878 C CA . ILE B 1 63 ? 5.762 -13.602 -11.289 1 95.44 63 ILE B CA 1
ATOM 1879 C C . ILE B 1 63 ? 5.07 -12.25 -11.453 1 95.44 63 ILE B C 1
ATOM 1881 O O . ILE B 1 63 ? 5.625 -11.219 -11.086 1 95.44 63 ILE B O 1
ATOM 1885 N N . PRO B 1 64 ? 3.924 -12.281 -11.93 1 96.94 64 PRO B N 1
ATOM 1886 C CA . PRO B 1 64 ? 3.293 -11.039 -12.367 1 96.94 64 PRO B CA 1
ATOM 1887 C C . PRO B 1 64 ? 3.158 -10.016 -11.242 1 96.94 64 PRO B C 1
ATOM 1889 O O . PRO B 1 64 ? 3.498 -8.844 -11.422 1 96.94 64 PRO B O 1
ATOM 1892 N N . PHE B 1 65 ? 2.598 -10.414 -10.086 1 98.06 65 PHE B N 1
ATOM 1893 C CA . PHE B 1 65 ? 2.422 -9.414 -9.039 1 98.06 65 PHE B CA 1
ATOM 1894 C C . PHE B 1 65 ? 3.762 -8.812 -8.633 1 98.06 65 PHE B C 1
ATOM 1896 O O . PHE B 1 65 ? 3.842 -7.621 -8.305 1 98.06 65 PHE B O 1
ATOM 1903 N N . PHE B 1 66 ? 4.84 -9.578 -8.664 1 97.62 66 PHE B N 1
ATOM 1904 C CA . PHE B 1 66 ? 6.16 -9.078 -8.305 1 97.62 66 PHE B CA 1
ATOM 1905 C C . PHE B 1 66 ? 6.707 -8.164 -9.398 1 97.62 66 PHE B C 1
ATOM 1907 O O . PHE B 1 66 ? 7.395 -7.184 -9.102 1 97.62 66 PHE B O 1
ATOM 1914 N N . GLU B 1 67 ? 6.492 -8.531 -10.617 1 96 67 GLU B N 1
ATOM 1915 C CA . GLU B 1 67 ? 6.848 -7.633 -11.711 1 96 67 GLU B CA 1
ATOM 1916 C C . GLU B 1 67 ? 6.207 -6.258 -11.531 1 96 67 GLU B C 1
ATOM 1918 O O . GLU B 1 67 ? 6.852 -5.23 -11.758 1 96 67 GLU B O 1
ATOM 1923 N N . PHE B 1 68 ? 4.961 -6.254 -11.148 1 97.94 68 PHE B N 1
ATOM 1924 C CA . PHE B 1 68 ? 4.262 -5 -10.898 1 97.94 68 PHE B CA 1
ATOM 1925 C C . PHE B 1 68 ? 4.918 -4.227 -9.766 1 97.94 68 PHE B C 1
ATOM 1927 O O . PHE B 1 68 ? 5.008 -3 -9.812 1 97.94 68 PHE B O 1
ATOM 1934 N N . PHE B 1 69 ? 5.332 -4.918 -8.672 1 98.12 69 PHE B N 1
ATOM 1935 C CA . PHE B 1 69 ? 6.035 -4.281 -7.562 1 98.12 69 PHE B CA 1
ATOM 1936 C C . PHE B 1 69 ? 7.332 -3.639 -8.047 1 98.12 69 PHE B C 1
ATOM 1938 O O . PHE B 1 69 ? 7.723 -2.578 -7.555 1 98.12 69 PHE B O 1
ATOM 1945 N N . ARG B 1 70 ? 7.98 -4.25 -9 1 95.94 70 ARG B N 1
ATOM 1946 C CA . ARG B 1 70 ? 9.188 -3.676 -9.586 1 95.94 70 ARG B CA 1
ATOM 1947 C C . ARG B 1 70 ? 8.867 -2.381 -10.328 1 95.94 70 ARG B C 1
ATOM 1949 O O . ARG B 1 70 ? 9.617 -1.408 -10.242 1 95.94 70 ARG B O 1
ATOM 1956 N N . TYR B 1 71 ? 7.797 -2.4 -11.055 1 97.06 71 TYR B N 1
ATOM 1957 C CA . TYR B 1 71 ? 7.363 -1.171 -11.711 1 97.06 71 TYR B CA 1
ATOM 1958 C C . TYR B 1 71 ? 7.109 -0.068 -10.688 1 97.06 71 TYR B C 1
ATOM 1960 O O . TYR B 1 71 ? 7.477 1.088 -10.914 1 97.06 71 TYR B O 1
ATOM 1968 N N . MET B 1 72 ? 6.457 -0.44 -9.625 1 97.06 72 MET B N 1
ATOM 1969 C CA . MET B 1 72 ? 6.18 0.54 -8.57 1 97.06 72 MET B CA 1
ATOM 1970 C C . MET B 1 72 ? 7.477 1.08 -7.98 1 97.06 72 MET B C 1
ATOM 1972 O O . MET B 1 72 ? 7.551 2.25 -7.598 1 97.06 72 MET B O 1
ATOM 1976 N N . GLU B 1 73 ? 8.469 0.193 -7.859 1 96.56 73 GLU B N 1
ATOM 1977 C CA . GLU B 1 73 ? 9.766 0.653 -7.383 1 96.56 73 GLU B CA 1
ATOM 1978 C C . GLU B 1 73 ? 10.359 1.692 -8.328 1 96.56 73 GLU B C 1
ATOM 1980 O O . GLU B 1 73 ? 10.906 2.703 -7.883 1 96.56 73 GLU B O 1
ATOM 1985 N N . ALA B 1 74 ? 10.258 1.433 -9.586 1 96.5 74 ALA B N 1
ATOM 1986 C CA . ALA B 1 74 ? 10.805 2.342 -10.586 1 96.5 74 ALA B CA 1
ATOM 1987 C C . ALA B 1 74 ? 10.078 3.682 -10.57 1 96.5 74 ALA B C 1
ATOM 1989 O O . ALA B 1 74 ? 10.703 4.738 -10.68 1 96.5 74 ALA B O 1
ATOM 1990 N N . VAL B 1 75 ? 8.781 3.645 -10.32 1 96.62 75 VAL B N 1
ATOM 1991 C CA . VAL B 1 75 ? 7.949 4.832 -10.477 1 96.62 75 VAL B CA 1
ATOM 1992 C C . VAL B 1 75 ? 7.887 5.594 -9.156 1 96.62 75 VAL B C 1
ATOM 1994 O O . VAL B 1 75 ? 7.785 6.824 -9.148 1 96.62 75 VAL B O 1
ATOM 1997 N N . VAL B 1 76 ? 7.938 4.859 -8.031 1 97 76 VAL B N 1
ATOM 1998 C CA . VAL B 1 76 ? 7.719 5.492 -6.734 1 97 76 VAL B CA 1
ATOM 1999 C C . VAL B 1 76 ? 9.023 5.516 -5.941 1 97 76 VAL B C 1
ATOM 2001 O O . VAL B 1 76 ? 9.516 6.586 -5.574 1 97 76 VAL B O 1
ATOM 2004 N N . HIS B 1 77 ? 9.633 4.359 -5.762 1 97.25 77 HIS B N 1
ATOM 2005 C CA . HIS B 1 77 ? 10.797 4.277 -4.883 1 97.25 77 HIS B CA 1
ATOM 2006 C C . HIS B 1 77 ? 11.961 5.098 -5.43 1 97.25 77 HIS B C 1
ATOM 2008 O O . HIS B 1 77 ? 12.633 5.801 -4.68 1 97.25 77 HIS B O 1
ATOM 2014 N N . LEU B 1 78 ? 12.156 4.98 -6.68 1 96.69 78 LEU B N 1
ATOM 2015 C CA . LEU B 1 78 ? 13.32 5.629 -7.277 1 96.69 78 LEU B CA 1
ATOM 2016 C C . LEU B 1 78 ? 13.219 7.148 -7.145 1 96.69 78 LEU B C 1
ATOM 2018 O O . LEU B 1 78 ? 14.07 7.773 -6.508 1 96.69 78 LEU B O 1
ATOM 2022 N N . PRO B 1 79 ? 12.234 7.805 -7.645 1 97.12 79 PRO B N 1
ATOM 2023 C CA . PRO B 1 79 ? 12.172 9.266 -7.535 1 97.12 79 PRO B CA 1
ATOM 2024 C C . PRO B 1 79 ? 12.047 9.742 -6.09 1 97.12 79 PRO B C 1
ATOM 2026 O O . PRO B 1 79 ? 12.648 10.758 -5.719 1 97.12 79 PRO B O 1
ATOM 2029 N N . VAL B 1 80 ? 11.305 9.023 -5.266 1 97.81 80 VAL B N 1
ATOM 2030 C CA . VAL B 1 80 ? 11.109 9.453 -3.885 1 97.81 80 VAL B CA 1
ATOM 2031 C C . VAL B 1 80 ? 12.43 9.336 -3.119 1 97.81 80 VAL B C 1
ATOM 2033 O O . VAL B 1 80 ? 12.727 10.164 -2.258 1 97.81 80 VAL B O 1
ATOM 2036 N N . SER B 1 81 ? 13.18 8.297 -3.428 1 97.62 81 SER B N 1
ATOM 2037 C CA . SER B 1 81 ? 14.445 8.117 -2.729 1 97.62 81 SER B CA 1
ATOM 2038 C C . SER B 1 81 ? 15.398 9.273 -3.01 1 97.62 81 SER B C 1
ATOM 2040 O O . SER B 1 81 ? 16.062 9.773 -2.1 1 97.62 81 SER B O 1
ATOM 2042 N N . PHE B 1 82 ? 15.461 9.75 -4.207 1 96.62 82 PHE B N 1
ATOM 2043 C CA . PHE B 1 82 ? 16.297 10.898 -4.531 1 96.62 82 PHE B CA 1
ATOM 2044 C C . PHE B 1 82 ? 15.758 12.164 -3.869 1 96.62 82 PHE B C 1
ATOM 2046 O O . PHE B 1 82 ? 16.531 12.953 -3.312 1 96.62 82 PHE B O 1
ATOM 2053 N N . TRP B 1 83 ? 14.484 12.32 -3.963 1 97.19 83 TRP B N 1
ATOM 2054 C CA . TRP B 1 83 ? 13.836 13.477 -3.352 1 97.19 83 TRP B CA 1
ATOM 2055 C C . TRP B 1 83 ? 14.062 13.492 -1.844 1 97.19 83 TRP B C 1
ATOM 2057 O O . TRP B 1 83 ? 14.297 14.555 -1.257 1 97.19 83 TRP B O 1
ATOM 2067 N N . ALA B 1 84 ? 13.977 12.328 -1.235 1 96.19 84 ALA B N 1
ATOM 2068 C CA . ALA B 1 84 ? 14.07 12.195 0.217 1 96.19 84 ALA B CA 1
ATOM 2069 C C . ALA B 1 84 ? 15.438 12.648 0.721 1 96.19 84 ALA B C 1
ATOM 2071 O O . ALA B 1 84 ? 15.555 13.203 1.813 1 96.19 84 ALA B O 1
ATOM 2072 N N . ILE B 1 85 ? 16.453 12.438 -0.01 1 94.5 85 ILE B N 1
ATOM 2073 C CA . ILE B 1 85 ? 17.797 12.852 0.386 1 94.5 85 ILE B CA 1
ATOM 2074 C C . ILE B 1 85 ? 17.828 14.367 0.602 1 94.5 85 ILE B C 1
ATOM 2076 O O . ILE B 1 85 ? 18.266 14.844 1.658 1 94.5 85 ILE B O 1
ATOM 2080 N N . SER B 1 86 ? 17.359 15.086 -0.355 1 93.38 86 SER B N 1
ATOM 2081 C CA . SER B 1 86 ? 17.344 16.547 -0.257 1 93.38 86 SER B CA 1
ATOM 2082 C C . SER B 1 86 ? 16.328 17.016 0.78 1 93.38 86 SER B C 1
ATOM 2084 O O . SER B 1 86 ? 16.594 17.969 1.518 1 93.38 86 SER B O 1
ATOM 2086 N N . ALA B 1 87 ? 15.211 16.375 0.814 1 93.62 87 ALA B N 1
ATOM 2087 C CA . ALA B 1 87 ? 14.133 16.781 1.712 1 93.62 87 ALA B CA 1
ATOM 2088 C C . ALA B 1 87 ? 14.531 16.578 3.172 1 93.62 87 ALA B C 1
ATOM 2090 O O . ALA B 1 87 ? 14.148 17.359 4.043 1 93.62 87 ALA B O 1
ATOM 2091 N N . LEU B 1 88 ? 15.195 15.523 3.438 1 92.38 88 LEU B N 1
ATOM 2092 C CA . LEU B 1 88 ? 15.617 15.219 4.801 1 92.38 88 LEU B CA 1
ATOM 2093 C C . LEU B 1 88 ? 16.672 16.203 5.277 1 92.38 88 LEU B C 1
ATOM 2095 O O . LEU B 1 88 ? 16.656 16.625 6.438 1 92.38 88 LEU B O 1
ATOM 2099 N N . VAL B 1 89 ? 17.531 16.594 4.367 1 87.94 89 VAL B N 1
ATOM 2100 C CA . VAL B 1 89 ? 18.594 17.531 4.703 1 87.94 89 VAL B CA 1
ATOM 2101 C C . VAL B 1 89 ? 18 18.938 4.879 1 87.94 89 VAL B C 1
ATOM 2103 O O . VAL B 1 89 ? 18.391 19.672 5.789 1 87.94 89 VAL B O 1
ATOM 2106 N N . GLY B 1 90 ? 17 19.266 4.047 1 85.81 90 GLY B N 1
ATOM 2107 C CA . GLY B 1 90 ? 16.438 20.609 4.031 1 85.81 90 GLY B CA 1
ATOM 2108 C C . GLY B 1 90 ? 15.211 20.75 4.926 1 85.81 90 GLY B C 1
ATOM 2109 O O . GLY B 1 90 ? 14.656 21.844 5.07 1 85.81 90 GLY B O 1
ATOM 2110 N N . GLU B 1 91 ? 14.742 19.688 5.434 1 79.81 91 GLU B N 1
ATOM 2111 C CA . GLU B 1 91 ? 13.562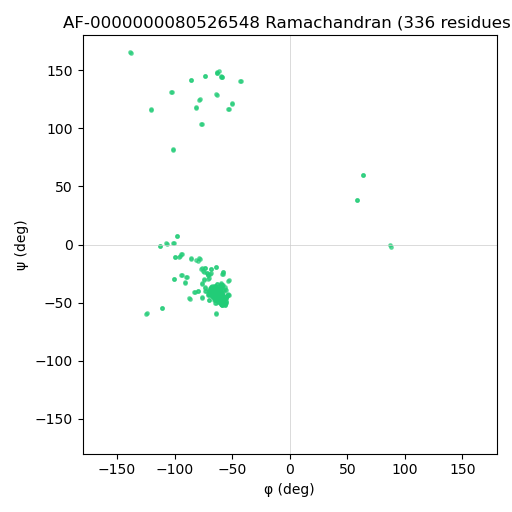 19.672 6.293 1 79.81 91 GLU B CA 1
ATOM 2112 C C . GLU B 1 91 ? 12.32 20.141 5.531 1 79.81 91 GLU B C 1
ATOM 2114 O O . GLU B 1 91 ? 11.625 21.062 5.969 1 79.81 91 GLU B O 1
ATOM 2119 N N . SER B 1 92 ? 12.055 19.484 4.586 1 83.12 92 SER B N 1
ATOM 2120 C CA . SER B 1 92 ? 10.898 19.812 3.76 1 83.12 92 SER B CA 1
ATOM 2121 C C . SER B 1 92 ? 9.602 19.719 4.562 1 83.12 92 SER B C 1
ATOM 2123 O O . SER B 1 92 ? 9.445 18.812 5.398 1 83.12 92 SER B O 1
ATOM 2125 N N . GLU B 1 93 ? 8.703 20.531 4.164 1 84.69 93 GLU B N 1
ATOM 2126 C CA . GLU B 1 93 ? 7.41 20.578 4.836 1 84.69 93 GLU B CA 1
ATOM 2127 C C . GLU B 1 93 ? 6.543 19.391 4.461 1 84.69 93 GLU B C 1
ATOM 2129 O O . GLU B 1 93 ? 5.621 19.031 5.195 1 84.69 93 GLU B O 1
ATOM 2134 N N . LYS B 1 94 ? 6.844 18.844 3.377 1 92.5 94 LYS B N 1
ATOM 2135 C CA . LYS B 1 94 ? 6.035 17.719 2.9 1 92.5 94 LYS B CA 1
ATOM 2136 C C . LYS B 1 94 ? 6.691 16.391 3.24 1 92.5 94 LYS B C 1
ATOM 2138 O O . LYS B 1 94 ? 6.211 15.328 2.826 1 92.5 94 LYS B O 1
ATOM 2143 N N . LEU B 1 95 ? 7.734 16.438 3.988 1 94.44 95 LEU B N 1
ATOM 2144 C CA . LEU B 1 95 ? 8.539 15.25 4.262 1 94.44 95 LEU B CA 1
ATOM 2145 C C . LEU B 1 95 ? 7.684 14.141 4.863 1 94.44 95 LEU B C 1
ATOM 2147 O O . LEU B 1 95 ? 7.668 13.023 4.348 1 94.44 95 LEU B O 1
ATOM 2151 N N . SER B 1 96 ? 6.93 14.516 5.918 1 96.12 96 SER B N 1
ATOM 2152 C CA . SER B 1 96 ? 6.168 13.5 6.633 1 96.12 96 SER B CA 1
ATOM 2153 C C . SER B 1 96 ? 5.086 12.891 5.75 1 96.12 96 SER B C 1
ATOM 2155 O O . SER B 1 96 ? 4.844 11.688 5.789 1 96.12 96 SER B O 1
ATOM 2157 N N . LEU B 1 97 ? 4.492 13.68 4.961 1 97.5 97 LEU B N 1
ATOM 2158 C CA . LEU B 1 97 ? 3.4 13.219 4.113 1 97.5 97 LEU B CA 1
ATOM 2159 C C . LEU B 1 97 ? 3.922 12.297 3.012 1 97.5 97 LEU B C 1
ATOM 2161 O O . LEU B 1 97 ? 3.383 11.211 2.799 1 97.5 97 LEU B O 1
ATOM 2165 N N . VAL B 1 98 ? 4.961 12.703 2.34 1 97.94 98 VAL B N 1
ATOM 2166 C CA . VAL B 1 98 ? 5.531 11.938 1.237 1 97.94 98 VAL B CA 1
ATOM 2167 C C . VAL B 1 98 ? 6.137 10.641 1.767 1 97.94 98 VAL B C 1
ATOM 2169 O O . VAL B 1 98 ? 5.902 9.57 1.208 1 97.94 98 VAL B O 1
ATOM 2172 N N . LEU B 1 99 ? 6.883 10.758 2.857 1 98 99 LEU B N 1
ATOM 2173 C CA . LEU B 1 99 ? 7.547 9.578 3.395 1 98 99 LEU B CA 1
ATOM 2174 C C . LEU B 1 99 ? 6.535 8.633 4.035 1 98 99 LEU B C 1
ATOM 2176 O O . LEU B 1 99 ? 6.773 7.422 4.117 1 98 99 LEU B O 1
ATOM 2180 N N . PHE B 1 100 ? 5.41 9.148 4.465 1 98.38 100 PHE B N 1
ATOM 2181 C CA . PHE B 1 100 ? 4.352 8.273 4.957 1 98.38 100 PHE B CA 1
ATOM 2182 C C . PHE B 1 100 ? 3.82 7.387 3.832 1 98.38 100 PHE B C 1
ATOM 2184 O O . PHE B 1 100 ? 3.689 6.172 4 1 98.38 100 PHE B O 1
ATOM 2191 N N . ALA B 1 101 ? 3.479 7.988 2.695 1 98.38 101 ALA B N 1
ATOM 2192 C CA . ALA B 1 101 ? 2.994 7.242 1.538 1 98.38 101 ALA B CA 1
ATOM 2193 C C . ALA B 1 101 ? 4.02 6.207 1.082 1 98.38 101 ALA B C 1
ATOM 2195 O O . ALA B 1 101 ? 3.674 5.055 0.811 1 98.38 101 ALA B O 1
ATOM 2196 N N . TYR B 1 102 ? 5.27 6.656 1.016 1 98.5 102 TYR B N 1
ATOM 2197 C CA . TYR B 1 102 ? 6.371 5.785 0.622 1 98.5 102 TYR B CA 1
ATOM 2198 C C . TYR B 1 102 ? 6.484 4.59 1.562 1 98.5 102 TYR B C 1
ATOM 2200 O O . TYR B 1 102 ? 6.594 3.447 1.111 1 98.5 102 TYR B O 1
ATOM 2208 N N . ALA B 1 103 ? 6.527 4.891 2.818 1 98.44 103 ALA B N 1
ATOM 2209 C CA . ALA B 1 103 ? 6.719 3.848 3.824 1 98.44 103 ALA B CA 1
ATOM 2210 C C . ALA B 1 103 ? 5.57 2.848 3.807 1 98.44 103 ALA B C 1
ATOM 2212 O O . ALA B 1 103 ? 5.785 1.639 3.916 1 98.44 103 ALA B O 1
ATOM 2213 N N . LEU B 1 104 ? 4.398 3.316 3.684 1 98.31 104 LEU B N 1
ATOM 2214 C CA . LEU B 1 104 ? 3.24 2.432 3.631 1 98.31 104 LEU B CA 1
ATOM 2215 C C . LEU B 1 104 ? 3.322 1.501 2.426 1 98.31 104 LEU B C 1
ATOM 2217 O O . LEU B 1 104 ? 3.053 0.303 2.541 1 98.31 104 LEU B O 1
ATOM 2221 N N . GLN B 1 105 ? 3.576 2.107 1.286 1 98.44 105 GLN B N 1
ATOM 2222 C CA . GLN B 1 105 ? 3.742 1.287 0.091 1 98.44 105 GLN B CA 1
ATOM 2223 C C . GLN B 1 105 ? 4.809 0.217 0.303 1 98.44 105 GLN B C 1
ATOM 2225 O O . GLN B 1 105 ? 4.625 -0.938 -0.086 1 98.44 105 GLN B O 1
ATOM 2230 N N . THR B 1 106 ? 5.93 0.59 0.896 1 98.5 106 THR B N 1
ATOM 2231 C CA . THR B 1 106 ? 7.031 -0.332 1.139 1 98.5 106 THR B CA 1
ATOM 2232 C C . THR B 1 106 ? 6.609 -1.441 2.098 1 98.5 106 THR B C 1
ATOM 2234 O O . THR B 1 106 ? 6.922 -2.613 1.875 1 98.5 106 THR B O 1
ATOM 2237 N N . VAL B 1 107 ? 5.918 -1.108 3.148 1 98.5 107 VAL B N 1
ATOM 2238 C CA . VAL B 1 107 ? 5.445 -2.092 4.113 1 98.5 107 VAL B CA 1
ATOM 2239 C C . VAL B 1 107 ? 4.523 -3.098 3.424 1 98.5 107 VAL B C 1
ATOM 2241 O O . VAL B 1 107 ? 4.699 -4.309 3.568 1 98.5 107 VAL B O 1
ATOM 2244 N N . ILE B 1 108 ? 3.619 -2.609 2.65 1 98.5 108 ILE B N 1
ATOM 2245 C CA . ILE B 1 108 ? 2.613 -3.451 2.012 1 98.5 108 ILE B CA 1
ATOM 2246 C C . ILE B 1 108 ? 3.285 -4.398 1.021 1 98.5 108 ILE B C 1
ATOM 2248 O O . ILE B 1 108 ? 3.033 -5.605 1.037 1 98.5 108 ILE B O 1
ATOM 2252 N N . THR B 1 109 ? 4.156 -3.879 0.183 1 98.44 109 THR B N 1
ATOM 2253 C CA . THR B 1 109 ? 4.773 -4.703 -0.849 1 98.44 109 THR B CA 1
ATOM 2254 C C . THR B 1 109 ? 5.75 -5.703 -0.23 1 98.44 109 THR B C 1
ATOM 2256 O O . THR B 1 109 ? 5.781 -6.871 -0.617 1 98.44 109 THR B O 1
ATOM 2259 N N . THR B 1 110 ? 6.57 -5.262 0.757 1 98.38 110 THR B N 1
ATOM 2260 C CA . THR B 1 110 ? 7.535 -6.152 1.387 1 98.38 110 THR B CA 1
ATOM 2261 C C . THR B 1 110 ? 6.828 -7.238 2.191 1 98.38 110 THR B C 1
ATOM 2263 O O . THR B 1 110 ? 7.195 -8.414 2.115 1 98.38 110 THR B O 1
ATOM 2266 N N . ALA B 1 111 ? 5.828 -6.859 2.932 1 98.56 111 ALA B N 1
ATOM 2267 C CA . ALA B 1 111 ? 5.062 -7.848 3.695 1 98.56 111 ALA B CA 1
ATOM 2268 C C . ALA B 1 111 ? 4.398 -8.859 2.77 1 98.56 111 ALA B C 1
ATOM 2270 O O . ALA B 1 111 ? 4.324 -10.047 3.094 1 98.56 111 ALA B O 1
ATOM 2271 N N . THR B 1 112 ? 3.855 -8.391 1.661 1 98.69 112 THR B N 1
ATOM 2272 C CA . THR B 1 112 ? 3.242 -9.273 0.68 1 98.69 112 THR B CA 1
ATOM 2273 C C . THR B 1 112 ? 4.254 -10.305 0.174 1 98.69 112 THR B C 1
ATOM 2275 O O . THR B 1 112 ? 3.957 -11.5 0.126 1 98.69 112 THR B O 1
ATOM 2278 N N . CYS B 1 113 ? 5.469 -9.844 -0.186 1 98.06 113 CYS B N 1
ATOM 2279 C CA . CYS B 1 113 ? 6.5 -10.75 -0.669 1 98.06 113 CYS B CA 1
ATOM 2280 C C . CYS B 1 113 ? 6.875 -11.766 0.402 1 98.06 113 CYS B C 1
ATOM 2282 O O . CYS B 1 113 ? 7.031 -12.953 0.112 1 98.06 113 CYS B O 1
ATOM 2284 N N . MET B 1 114 ? 7.016 -11.266 1.613 1 98.06 114 MET B N 1
ATOM 2285 C CA . MET B 1 114 ? 7.426 -12.156 2.695 1 98.06 114 MET B CA 1
ATOM 2286 C C . MET B 1 114 ? 6.359 -13.219 2.965 1 98.06 114 MET B C 1
ATOM 2288 O O . MET B 1 114 ? 6.68 -14.383 3.184 1 98.06 114 MET B O 1
ATOM 2292 N N . TYR B 1 115 ? 5.109 -12.875 2.988 1 98.31 115 TYR B N 1
ATOM 2293 C CA . TYR B 1 115 ? 4.051 -13.859 3.156 1 98.31 115 TYR B CA 1
ATOM 2294 C C . TYR B 1 115 ? 4.031 -14.844 1.995 1 98.31 115 TYR B C 1
ATOM 2296 O O . TYR B 1 115 ? 3.896 -16.047 2.201 1 98.31 115 TYR B O 1
ATOM 2304 N N . ASP B 1 116 ? 4.129 -14.281 0.795 1 98.06 116 ASP B N 1
ATOM 2305 C CA . ASP B 1 116 ? 4.059 -15.117 -0.4 1 98.06 116 ASP B CA 1
ATOM 2306 C C . ASP B 1 116 ? 5.125 -16.219 -0.369 1 98.06 116 ASP B C 1
ATOM 2308 O O . ASP B 1 116 ? 4.809 -17.391 -0.495 1 98.06 116 ASP B O 1
ATOM 2312 N N . PHE B 1 117 ? 6.387 -15.812 -0.144 1 96.44 117 PHE B N 1
ATOM 2313 C CA . PHE B 1 117 ? 7.438 -16.828 -0.238 1 96.44 117 PHE B CA 1
ATOM 2314 C C . PHE B 1 117 ? 7.398 -17.75 0.965 1 96.44 117 PHE B C 1
ATOM 2316 O O . PHE B 1 117 ? 7.988 -18.844 0.935 1 96.44 117 PHE B O 1
ATOM 2323 N N . SER B 1 118 ? 6.797 -17.375 2.078 1 97.06 118 SER B N 1
ATOM 2324 C CA . SER B 1 118 ? 6.625 -18.297 3.199 1 97.06 118 SER B CA 1
ATOM 2325 C C . SER B 1 118 ? 5.723 -19.469 2.822 1 97.06 118 SER B C 1
ATOM 2327 O O . SER B 1 118 ? 5.742 -20.516 3.48 1 97.06 118 SER B O 1
ATOM 2329 N N . GLN B 1 119 ? 4.906 -19.312 1.734 1 96.62 119 GLN B N 1
ATOM 2330 C CA . GLN B 1 119 ? 3.949 -20.344 1.341 1 96.62 119 GLN B CA 1
ATOM 2331 C C . GLN B 1 119 ? 4.48 -21.172 0.17 1 96.62 119 GLN B C 1
ATOM 2333 O O . GLN B 1 119 ? 3.789 -22.062 -0.332 1 96.62 119 GLN B O 1
ATOM 2338 N N . TRP B 1 120 ? 5.699 -20.844 -0.269 1 94.62 120 TRP B N 1
ATOM 2339 C CA . TRP B 1 120 ? 6.258 -21.562 -1.408 1 94.62 120 TRP B CA 1
ATOM 2340 C C . TRP B 1 120 ? 6.469 -23.031 -1.069 1 94.62 120 TRP B C 1
ATOM 2342 O O . TRP B 1 120 ? 7.02 -23.359 -0.016 1 94.62 120 TRP B O 1
ATOM 2352 N N . GLU B 1 121 ? 5.984 -23.859 -1.903 1 93.75 121 GLU B N 1
ATOM 2353 C CA . GLU B 1 121 ? 6.227 -25.297 -1.765 1 93.75 121 GLU B CA 1
ATOM 2354 C C . GLU B 1 121 ? 7.543 -25.703 -2.424 1 93.75 121 GLU B C 1
ATOM 2356 O O . GLU B 1 121 ? 7.934 -25.125 -3.443 1 93.75 121 GLU B O 1
ATOM 2361 N N . GLY B 1 122 ? 8.281 -26.641 -1.795 1 91.62 122 GLY B N 1
ATOM 2362 C CA . GLY B 1 122 ? 9.516 -27.156 -2.383 1 91.62 122 GLY B CA 1
ATOM 2363 C C . GLY B 1 122 ? 10.734 -26.328 -2.027 1 91.62 122 GLY B C 1
ATOM 2364 O O . GLY B 1 122 ? 11.828 -26.578 -2.525 1 91.62 122 GLY B O 1
ATOM 2365 N N . VAL B 1 123 ? 10.508 -25.281 -1.255 1 91.31 123 VAL B N 1
ATOM 2366 C CA . VAL B 1 123 ? 11.617 -24.453 -0.794 1 91.31 123 VAL B CA 1
ATOM 2367 C C . VAL B 1 123 ? 11.93 -24.781 0.665 1 91.31 123 VAL B C 1
ATOM 2369 O O . VAL B 1 123 ? 11.031 -24.828 1.503 1 91.31 123 VAL B O 1
ATOM 2372 N N . ALA B 1 124 ? 13.234 -25 0.938 1 91.75 124 ALA B N 1
ATOM 2373 C CA . ALA B 1 124 ? 13.672 -25.375 2.277 1 91.75 124 ALA B CA 1
ATOM 2374 C C . ALA B 1 124 ? 13.383 -24.266 3.287 1 91.75 124 ALA B C 1
ATOM 2376 O O . ALA B 1 124 ? 13.477 -23.094 2.959 1 91.75 124 ALA B O 1
ATOM 2377 N N . VAL B 1 125 ? 13.117 -24.703 4.465 1 93.44 125 VAL B N 1
ATOM 2378 C CA . VAL B 1 125 ? 12.805 -23.766 5.543 1 93.44 125 VAL B CA 1
ATOM 2379 C C . VAL B 1 125 ? 13.992 -22.844 5.781 1 93.44 125 VAL B C 1
ATOM 2381 O O . VAL B 1 125 ? 13.812 -21.656 6.035 1 93.44 125 VAL B O 1
ATOM 2384 N N . GLU B 1 126 ? 15.164 -23.344 5.711 1 92.62 126 GLU B N 1
ATOM 2385 C CA . GLU B 1 126 ? 16.375 -22.547 5.895 1 92.62 126 GLU B CA 1
ATOM 2386 C C . GLU B 1 126 ? 16.469 -21.438 4.852 1 92.62 126 GLU B C 1
ATOM 2388 O O . GLU B 1 126 ? 16.875 -20.312 5.168 1 92.62 126 GLU B O 1
ATOM 2393 N N . ALA B 1 127 ? 16.125 -21.781 3.656 1 91.88 127 ALA B N 1
ATOM 2394 C CA . ALA B 1 127 ? 16.141 -20.797 2.578 1 91.88 127 ALA B CA 1
ATOM 2395 C C . ALA B 1 127 ? 15.117 -19.688 2.84 1 91.88 127 ALA B C 1
ATOM 2397 O O . ALA B 1 127 ? 15.383 -18.516 2.586 1 91.88 127 ALA B O 1
ATOM 2398 N N . LYS B 1 128 ? 14 -20.047 3.359 1 94.06 128 LYS B N 1
ATOM 2399 C CA . LYS B 1 128 ? 12.961 -19.062 3.674 1 94.06 128 LYS B CA 1
ATOM 2400 C C . LYS B 1 128 ? 13.422 -18.109 4.773 1 94.06 128 LYS B C 1
ATOM 2402 O O . LYS B 1 128 ? 13.141 -16.922 4.727 1 94.06 128 LYS B O 1
ATOM 2407 N N . TRP B 1 129 ? 14.086 -18.641 5.75 1 93.5 129 TRP B N 1
ATOM 2408 C CA . TRP B 1 129 ? 14.625 -17.797 6.809 1 93.5 129 TRP B CA 1
ATOM 2409 C C . TRP B 1 129 ? 15.711 -16.859 6.266 1 93.5 129 TRP B C 1
ATOM 2411 O O . TRP B 1 129 ? 15.844 -15.727 6.711 1 93.5 129 TRP B O 1
ATOM 2421 N N . HIS B 1 130 ? 16.516 -17.359 5.34 1 92.31 130 HIS B N 1
ATOM 2422 C CA . HIS B 1 130 ? 17.5 -16.5 4.688 1 92.31 130 HIS B CA 1
ATOM 2423 C C . HIS B 1 130 ? 16.828 -15.367 3.926 1 92.31 130 HIS B C 1
ATOM 2425 O O . HIS B 1 130 ? 17.25 -14.219 4.012 1 92.31 130 HIS B O 1
ATOM 2431 N N . LEU B 1 131 ? 15.766 -15.711 3.209 1 93.56 131 LEU B N 1
ATOM 2432 C CA . LEU B 1 131 ? 15 -14.672 2.523 1 93.56 131 LEU B CA 1
ATOM 2433 C C . LEU B 1 131 ? 14.43 -13.672 3.52 1 93.56 131 LEU B C 1
ATOM 2435 O O . LEU B 1 131 ? 14.477 -12.461 3.287 1 93.56 131 LEU B O 1
ATOM 2439 N N . ALA B 1 132 ? 13.922 -14.195 4.59 1 95.25 132 ALA B N 1
ATOM 2440 C CA . ALA B 1 132 ? 13.344 -13.336 5.617 1 95.25 132 ALA B CA 1
ATOM 2441 C C . ALA B 1 132 ? 14.383 -12.367 6.172 1 95.25 132 ALA B C 1
ATOM 2443 O O . ALA B 1 132 ? 14.062 -11.234 6.531 1 95.25 132 ALA B O 1
ATOM 2444 N N . SER B 1 133 ? 15.586 -12.852 6.25 1 93 133 SER B N 1
ATOM 2445 C CA . SER B 1 133 ? 16.656 -11.992 6.766 1 93 133 SER B CA 1
ATOM 2446 C C . SER B 1 133 ? 17 -10.891 5.773 1 93 133 SER B C 1
ATOM 2448 O O . SER B 1 133 ? 17.5 -9.836 6.16 1 93 133 SER B O 1
ATOM 2450 N N . LEU B 1 134 ? 16.766 -11.133 4.512 1 91 134 LEU B N 1
ATOM 2451 C CA . LEU B 1 134 ? 17.031 -10.141 3.473 1 91 134 LEU B CA 1
ATOM 2452 C C . LEU B 1 134 ? 15.906 -9.109 3.412 1 91 134 LEU B C 1
ATOM 2454 O O . LEU B 1 134 ? 16.172 -7.914 3.236 1 91 134 LEU B O 1
ATOM 2458 N N . TYR B 1 135 ? 14.672 -9.523 3.549 1 95 135 TYR B N 1
ATOM 2459 C CA . TYR B 1 135 ? 13.492 -8.672 3.412 1 95 135 TYR B CA 1
ATOM 2460 C C . TYR B 1 135 ? 13.109 -8.055 4.754 1 95 135 TYR B C 1
ATOM 2462 O O . TYR B 1 135 ? 12.539 -6.965 4.801 1 95 135 TYR B O 1
ATOM 2470 N N . GLY B 1 136 ? 13.43 -8.719 5.766 1 96.75 136 GLY B N 1
ATOM 2471 C CA . GLY B 1 136 ? 13.008 -8.359 7.109 1 96.75 136 GLY B CA 1
ATOM 2472 C C . GLY B 1 136 ? 13.453 -6.973 7.527 1 96.75 136 GLY B C 1
ATOM 2473 O O . GLY B 1 136 ? 12.641 -6.168 7.988 1 96.75 136 GLY B O 1
ATOM 2474 N N . PRO B 1 137 ? 14.734 -6.668 7.406 1 96.12 137 PRO B N 1
ATOM 2475 C CA . PRO B 1 137 ? 15.203 -5.336 7.777 1 96.12 137 PRO B CA 1
ATOM 2476 C C . PRO B 1 137 ? 14.477 -4.219 7.035 1 96.12 137 PRO B C 1
ATOM 2478 O O . PRO B 1 137 ? 14.18 -3.174 7.617 1 96.12 137 PRO B O 1
ATOM 2481 N N . TYR B 1 138 ? 14.18 -4.41 5.793 1 96.12 138 TYR B N 1
ATOM 2482 C CA . TYR B 1 138 ? 13.438 -3.424 5.023 1 96.12 138 TYR B CA 1
ATOM 2483 C C . TYR B 1 138 ? 12.031 -3.246 5.586 1 96.12 138 TYR B C 1
ATOM 2485 O O . TYR B 1 138 ? 11.531 -2.121 5.688 1 96.12 138 TYR B O 1
ATOM 2493 N N . LEU B 1 139 ? 11.422 -4.363 5.922 1 98.12 139 LEU B N 1
ATOM 2494 C CA . LEU B 1 139 ? 10.078 -4.289 6.492 1 98.12 139 LEU B CA 1
ATOM 2495 C C . LEU B 1 139 ? 10.102 -3.549 7.824 1 98.12 139 LEU B C 1
ATOM 2497 O O . LEU B 1 139 ? 9.234 -2.715 8.086 1 98.12 139 LEU B O 1
ATOM 2501 N N . LEU B 1 140 ? 11.094 -3.838 8.602 1 97.94 140 LEU B N 1
ATOM 2502 C CA . LEU B 1 140 ? 11.203 -3.232 9.93 1 97.94 140 LEU B CA 1
ATOM 2503 C C . LEU B 1 140 ? 11.406 -1.725 9.82 1 97.94 140 LEU B C 1
ATOM 2505 O O . LEU B 1 140 ? 10.719 -0.952 10.492 1 97.94 140 LEU B O 1
ATOM 2509 N N . ILE B 1 141 ? 12.305 -1.294 8.961 1 97.44 141 ILE B N 1
ATOM 2510 C CA . ILE B 1 141 ? 12.609 0.126 8.82 1 97.44 141 ILE B CA 1
ATOM 2511 C C . ILE B 1 141 ? 11.406 0.852 8.219 1 97.44 141 ILE B C 1
ATOM 2513 O O . ILE B 1 141 ? 11.07 1.965 8.633 1 97.44 141 ILE B O 1
ATOM 2517 N N . ALA B 1 142 ? 10.812 0.254 7.219 1 98 142 ALA B N 1
ATOM 2518 C CA . ALA B 1 142 ? 9.648 0.868 6.59 1 98 142 ALA B CA 1
ATOM 2519 C C . ALA B 1 142 ? 8.492 0.995 7.578 1 98 142 ALA B C 1
ATOM 2521 O O . ALA B 1 142 ? 7.777 2 7.578 1 98 142 ALA B O 1
ATOM 2522 N N . THR B 1 143 ? 8.305 -0.042 8.375 1 98.5 143 THR B N 1
ATOM 2523 C CA . THR B 1 143 ? 7.242 0.002 9.375 1 98.5 143 THR B CA 1
ATOM 2524 C C . THR B 1 143 ? 7.508 1.104 10.398 1 98.5 143 THR B C 1
ATOM 2526 O O . THR B 1 143 ? 6.609 1.879 10.734 1 98.5 143 THR B O 1
ATOM 2529 N N . TYR B 1 144 ? 8.703 1.159 10.875 1 98.12 144 TYR B N 1
ATOM 2530 C CA . TYR B 1 144 ? 9.086 2.215 11.805 1 98.12 144 TYR B CA 1
ATOM 2531 C C . TYR B 1 144 ? 8.867 3.592 11.188 1 98.12 144 TYR B C 1
ATOM 2533 O O . TYR B 1 144 ? 8.344 4.496 11.844 1 98.12 144 TYR B O 1
ATOM 2541 N N . MET B 1 145 ? 9.297 3.762 9.984 1 98 145 MET B N 1
ATOM 2542 C CA . MET B 1 145 ? 9.148 5.027 9.281 1 98 145 MET B CA 1
ATOM 2543 C C . MET B 1 145 ? 7.68 5.398 9.117 1 98 145 MET B C 1
ATOM 2545 O O . MET B 1 145 ? 7.305 6.559 9.305 1 98 145 MET B O 1
ATOM 2549 N N . ALA B 1 146 ? 6.859 4.41 8.766 1 98.12 146 ALA B N 1
ATOM 2550 C CA . ALA B 1 146 ? 5.426 4.66 8.617 1 98.12 146 ALA B CA 1
ATOM 2551 C C . ALA B 1 146 ? 4.816 5.145 9.922 1 98.12 146 ALA B C 1
ATOM 2553 O O . ALA B 1 146 ? 4.039 6.102 9.938 1 98.12 146 ALA B O 1
ATOM 2554 N N . VAL B 1 147 ? 5.164 4.512 10.977 1 98.06 147 VAL B N 1
ATOM 2555 C CA . VAL B 1 147 ? 4.629 4.867 12.289 1 98.06 147 VAL B CA 1
ATOM 2556 C C . VAL B 1 147 ? 5.125 6.254 12.695 1 98.06 147 VAL B C 1
ATOM 2558 O O . VAL B 1 147 ? 4.359 7.07 13.211 1 98.06 147 VAL B O 1
ATOM 2561 N N . ASP B 1 148 ? 6.387 6.508 12.477 1 97.62 148 ASP B N 1
ATOM 2562 C CA . ASP B 1 148 ? 6.969 7.809 12.797 1 97.62 148 ASP B CA 1
ATOM 2563 C C . ASP B 1 148 ? 6.277 8.93 12.016 1 97.62 148 ASP B C 1
ATOM 2565 O O . ASP B 1 148 ? 5.879 9.938 12.594 1 97.62 148 ASP B O 1
ATOM 2569 N N . MET B 1 149 ? 6.148 8.742 10.734 1 97.56 149 MET B N 1
ATOM 2570 C CA . MET B 1 149 ? 5.52 9.766 9.898 1 97.56 149 MET B CA 1
ATOM 2571 C C . MET B 1 149 ? 4.055 9.953 10.281 1 97.56 149 MET B C 1
ATOM 2573 O O . MET B 1 149 ? 3.537 11.07 10.25 1 97.56 149 MET B O 1
ATOM 2577 N N . TRP B 1 150 ? 3.395 8.812 10.578 1 97.19 150 TRP B N 1
ATOM 2578 C CA . TRP B 1 150 ? 2.027 8.898 11.078 1 97.19 150 TRP B CA 1
ATOM 2579 C C . TRP B 1 150 ? 1.959 9.789 12.312 1 97.19 150 TRP B C 1
ATOM 2581 O O . TRP B 1 150 ? 1.064 10.625 12.438 1 97.19 150 TRP B O 1
ATOM 2591 N N . GLY B 1 151 ? 2.844 9.523 13.258 1 96.75 151 GLY B N 1
ATOM 2592 C CA . GLY B 1 151 ? 2.891 10.32 14.469 1 96.75 151 GLY B CA 1
ATOM 2593 C C . GLY B 1 151 ? 3.123 11.797 14.211 1 96.75 151 GLY B C 1
ATOM 2594 O O . GLY B 1 151 ? 2.471 12.656 14.812 1 96.75 151 GLY B O 1
ATOM 2595 N N . ARG B 1 152 ? 4.027 12.102 13.344 1 94.75 152 ARG B N 1
ATOM 2596 C CA . ARG B 1 152 ? 4.328 13.492 13 1 94.75 152 ARG B CA 1
ATOM 2597 C C . ARG B 1 152 ? 3.115 14.172 12.375 1 94.75 152 ARG B C 1
ATOM 2599 O O . ARG B 1 152 ? 2.771 15.297 12.75 1 94.75 15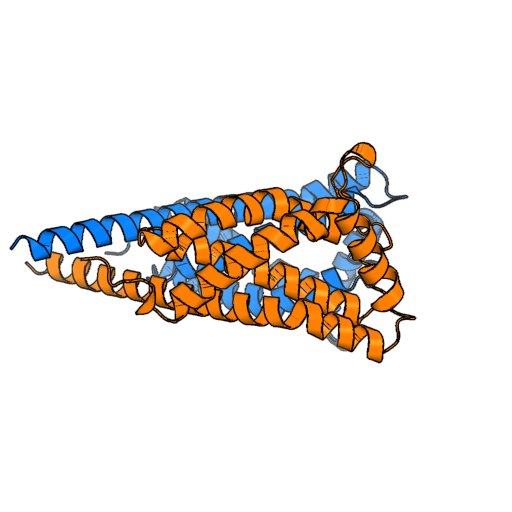2 ARG B O 1
ATOM 2606 N N . LEU B 1 153 ? 2.492 13.484 11.477 1 96.06 153 LEU B N 1
ATOM 2607 C CA . LEU B 1 153 ? 1.318 14.039 10.805 1 96.06 153 LEU B CA 1
ATOM 2608 C C . LEU B 1 153 ? 0.175 14.234 11.797 1 96.06 153 LEU B C 1
ATOM 2610 O O . LEU B 1 153 ? -0.488 15.273 11.781 1 96.06 153 LEU B O 1
ATOM 2614 N N . SER B 1 154 ? -0.042 13.242 12.594 1 95.88 154 SER B N 1
ATOM 2615 C CA . SER B 1 154 ? -1.086 13.328 13.609 1 95.88 154 SER B CA 1
ATOM 2616 C C . SER B 1 154 ? -0.839 14.492 14.562 1 95.88 154 SER B C 1
ATOM 2618 O O . SER B 1 154 ? -1.776 15.195 14.945 1 95.88 154 SER B O 1
ATOM 2620 N N . GLY B 1 155 ? 0.39 14.672 14.961 1 94.75 155 GLY B N 1
ATOM 2621 C CA . GLY B 1 155 ? 0.757 15.797 15.805 1 94.75 155 GLY B CA 1
ATOM 2622 C C . GLY B 1 155 ? 0.516 17.141 15.141 1 94.75 155 GLY B C 1
ATOM 2623 O O . GLY B 1 155 ? -0.001 18.062 15.773 1 94.75 155 GLY B O 1
ATOM 2624 N N . ASP B 1 156 ? 0.93 17.219 13.914 1 93.88 156 ASP B N 1
ATOM 2625 C CA . ASP B 1 156 ? 0.718 18.453 13.164 1 93.88 156 ASP B CA 1
ATOM 2626 C C . ASP B 1 156 ? -0.769 18.797 13.062 1 93.88 156 ASP B C 1
ATOM 2628 O O . ASP B 1 156 ? -1.163 19.953 13.203 1 93.88 156 ASP B O 1
ATOM 2632 N N . LEU B 1 157 ? -1.582 17.797 12.789 1 94.38 157 LEU B N 1
ATOM 2633 C CA . LEU B 1 157 ? -3.021 17.984 12.664 1 94.38 157 LEU B CA 1
ATOM 2634 C C . LEU B 1 157 ? -3.631 18.406 13.992 1 94.38 157 LEU B C 1
ATOM 2636 O O . LEU B 1 157 ? -4.523 19.266 14.031 1 94.38 157 LEU B O 1
ATOM 2640 N N . LYS B 1 158 ? -3.164 17.812 15.039 1 93.94 158 LYS B N 1
ATOM 2641 C CA . LYS B 1 158 ? -3.633 18.203 16.359 1 93.94 158 LYS B CA 1
ATOM 2642 C C . LYS B 1 158 ? -3.283 19.656 16.672 1 93.94 158 LYS B C 1
ATOM 2644 O O . LYS B 1 158 ? -4.105 20.391 17.219 1 93.94 158 LYS B O 1
ATOM 2649 N N . GLU B 1 159 ? -2.074 19.953 16.406 1 93.5 159 GLU B N 1
ATOM 2650 C CA . GLU B 1 159 ? -1.652 21.328 16.609 1 93.5 159 GLU B CA 1
ATOM 2651 C C . GLU B 1 159 ? -2.506 22.312 15.797 1 93.5 159 GLU B C 1
ATOM 2653 O O . GLU B 1 159 ? -2.912 23.359 16.297 1 93.5 159 GLU B O 1
ATOM 2658 N N . LEU B 1 160 ? -2.705 21.984 14.547 1 93.25 160 LEU B N 1
ATOM 2659 C CA . LEU B 1 160 ? -3.516 22.828 13.672 1 93.25 160 LEU B CA 1
ATOM 2660 C C . LEU B 1 160 ? -4.91 23.031 14.258 1 93.25 160 LEU B C 1
ATOM 2662 O O . LEU B 1 160 ? -5.445 24.141 14.234 1 93.2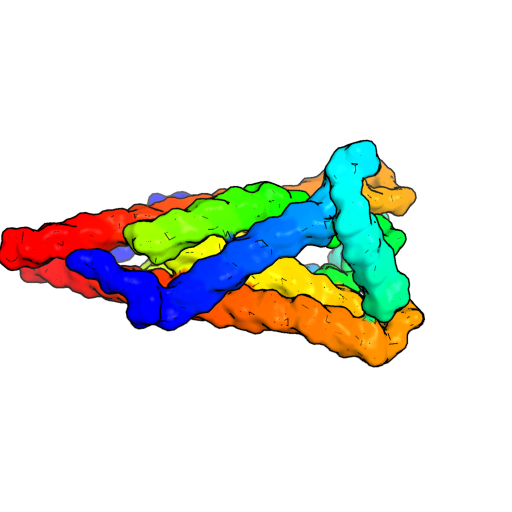5 160 LEU B O 1
ATOM 2666 N N . ARG B 1 161 ? -5.512 22.016 14.703 1 90.94 161 ARG B N 1
ATOM 2667 C CA . ARG B 1 161 ? -6.832 22.094 15.32 1 90.94 161 ARG B CA 1
ATOM 2668 C C . ARG B 1 161 ? -6.816 23.031 16.531 1 90.94 161 ARG B C 1
ATOM 2670 O O . ARG B 1 161 ? -7.754 23.797 16.734 1 90.94 161 ARG B O 1
ATOM 2677 N N . GLY B 1 162 ? -5.832 22.891 17.281 1 90.38 162 GLY B N 1
ATOM 2678 C CA . GLY B 1 162 ? -5.688 23.812 18.406 1 90.38 162 GLY B CA 1
ATOM 2679 C C . GLY B 1 162 ? -5.602 25.266 17.984 1 90.38 162 GLY B C 1
ATOM 2680 O O . GLY B 1 162 ? -6.238 26.141 18.594 1 90.38 162 GLY B O 1
ATOM 2681 N N . LEU B 1 163 ? -4.875 25.453 16.969 1 90.62 163 LEU B N 1
ATOM 2682 C CA . LEU B 1 163 ? -4.691 26.812 16.484 1 90.62 163 LEU B CA 1
ATOM 2683 C C . LEU B 1 163 ? -5.984 27.344 15.867 1 90.62 163 LEU B C 1
ATOM 2685 O O . LEU B 1 163 ? -6.297 28.531 16 1 90.62 163 LEU B O 1
ATOM 2689 N N . ARG B 1 164 ? -6.707 26.531 15.18 1 87.75 164 ARG B N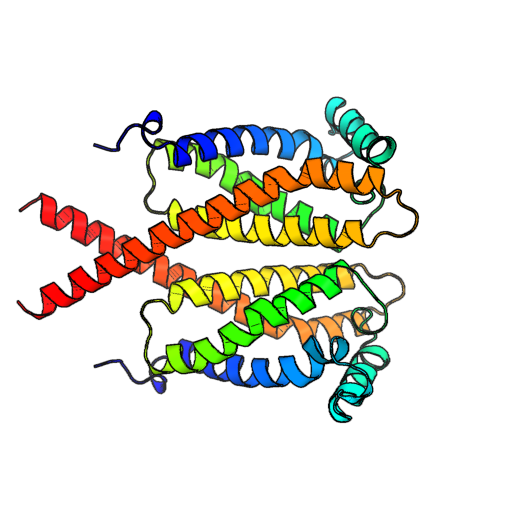 1
ATOM 2690 C CA . ARG B 1 164 ? -7.992 26.906 14.594 1 87.75 164 ARG B CA 1
ATOM 2691 C C . ARG B 1 164 ? -9.008 27.25 15.68 1 87.75 164 ARG B C 1
ATOM 2693 O O . ARG B 1 164 ? -9.797 28.188 15.523 1 87.75 164 ARG B O 1
ATOM 2700 N N . ALA B 1 165 ? -9.031 26.516 16.719 1 86.69 165 ALA B N 1
ATOM 2701 C CA . ALA B 1 165 ? -9.938 26.734 17.844 1 86.69 165 ALA B CA 1
ATOM 2702 C C . ALA B 1 165 ? -9.602 28.047 18.562 1 86.69 165 ALA B C 1
ATOM 2704 O O . ALA B 1 165 ? -10.492 28.766 19.016 1 86.69 165 ALA B O 1
ATOM 2705 N N . GLY B 1 166 ? -8.359 28.297 18.719 1 82.31 166 GLY B N 1
ATOM 2706 C CA . GLY B 1 166 ? -7.93 29.531 19.359 1 82.31 166 GLY B CA 1
ATOM 2707 C C . GLY B 1 166 ? -8.273 30.766 18.562 1 82.31 166 GLY B C 1
ATOM 2708 O O . GLY B 1 166 ? -8.57 31.812 19.125 1 82.31 166 GLY B O 1
ATOM 2709 N N . LYS B 1 167 ? -8.258 30.828 17.344 1 78 167 LYS B N 1
ATOM 2710 C CA . LYS B 1 167 ? -8.594 31.953 16.5 1 78 167 LYS B CA 1
ATOM 2711 C C . LYS B 1 167 ? -10.086 32.25 16.531 1 78 167 LYS B C 1
ATOM 2713 O O . LYS B 1 167 ? -10.5 33.406 16.375 1 78 167 LYS B O 1
ATOM 2718 N N . LYS B 1 168 ? -10.898 31.344 16.734 1 71.62 168 LYS B N 1
ATOM 2719 C CA . LYS B 1 168 ? -12.344 31.562 16.812 1 71.62 168 LYS B CA 1
ATOM 2720 C C . LYS B 1 168 ? -12.734 32.219 18.125 1 71.62 168 LYS B C 1
ATOM 2722 O O . LYS B 1 168 ? -13.75 32.906 18.219 1 71.62 168 LYS B O 1
ATOM 2727 N N . GLY B 1 169 ? -12.031 31.953 19.062 1 64.25 169 GLY B N 1
ATOM 2728 C CA . GLY B 1 169 ? -12.328 32.562 20.344 1 64.25 169 GLY B CA 1
ATOM 2729 C C . GLY B 1 169 ? -11.875 34 20.453 1 64.25 169 GLY B C 1
ATOM 2730 O O . GLY B 1 169 ? -12.211 34.688 21.422 1 64.25 169 GLY B O 1
ATOM 2731 N N . ASN B 1 170 ? -11.109 34.5 19.594 1 56.97 170 ASN B N 1
ATOM 2732 C CA . ASN B 1 170 ? -10.742 35.906 19.641 1 56.97 170 ASN B CA 1
ATOM 2733 C C . ASN B 1 170 ? -11.617 36.75 18.719 1 56.97 170 ASN B C 1
ATOM 2735 O O . ASN B 1 170 ? -11.922 36.344 17.594 1 56.97 170 ASN B O 1
#

Radius of gyration: 22.24 Å; Cα contacts (8 Å, |Δi|>4): 289; chains: 2; bounding box: 53×66×43 Å